Protein AF-A0A520RAP8-F1 (afdb_monomer)

Radius of gyration: 26.22 Å; Cα contacts (8 Å, |Δi|>4): 503; chains: 1; bounding box: 50×56×87 Å

Structure (mmCIF, N/CA/C/O backbone):
data_AF-A0A520RAP8-F1
#
_entry.id   AF-A0A520RAP8-F1
#
loop_
_atom_site.group_PDB
_atom_site.id
_atom_site.type_symbol
_atom_site.label_atom_id
_atom_site.label_alt_id
_atom_site.label_comp_id
_atom_site.label_asym_id
_atom_site.label_entity_id
_atom_site.label_seq_id
_atom_site.pdbx_PDB_ins_code
_atom_site.Cartn_x
_atom_site.Cartn_y
_atom_site.Cartn_z
_atom_site.occupancy
_atom_site.B_iso_or_equiv
_atom_site.auth_seq_id
_atom_site.auth_comp_id
_atom_site.auth_asym_id
_atom_site.auth_atom_id
_atom_site.pdbx_PDB_model_num
ATOM 1 N N . MET A 1 1 ? -0.424 20.427 55.996 1.00 40.31 1 MET A N 1
ATOM 2 C CA . MET A 1 1 ? 0.438 21.628 55.935 1.00 40.31 1 MET A CA 1
ATOM 3 C C . MET A 1 1 ? 1.717 21.289 55.180 1.00 40.31 1 MET A C 1
ATOM 5 O O . MET A 1 1 ? 2.632 20.760 55.783 1.00 40.31 1 MET A O 1
ATOM 9 N N . VAL A 1 2 ? 1.763 21.585 53.880 1.00 28.77 2 VAL A N 1
ATOM 10 C CA . VAL A 1 2 ? 2.986 21.805 53.087 1.00 28.77 2 VAL A CA 1
ATOM 11 C C . VAL A 1 2 ? 2.584 2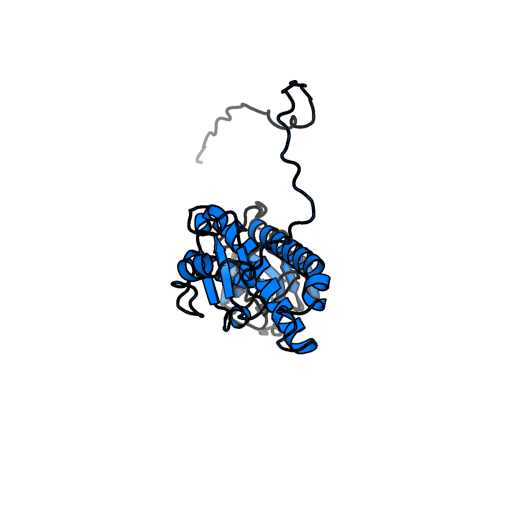2.859 52.052 1.00 28.77 2 VAL A C 1
ATOM 13 O O . VAL A 1 2 ? 1.684 22.620 51.251 1.00 28.77 2 VAL A O 1
ATOM 16 N N . LYS A 1 3 ? 3.149 24.066 52.151 1.00 28.77 3 LYS A N 1
ATOM 17 C CA . LYS A 1 3 ? 2.937 25.170 51.202 1.00 28.77 3 LYS A CA 1
ATOM 18 C C . LYS A 1 3 ? 4.014 25.064 50.124 1.00 28.77 3 LYS A C 1
ATOM 20 O O . LYS A 1 3 ? 5.182 25.258 50.444 1.00 28.77 3 LYS A O 1
ATOM 25 N N . LEU A 1 4 ? 3.632 24.807 48.873 1.00 28.14 4 LEU A N 1
ATOM 26 C CA . LEU A 1 4 ? 4.515 25.015 47.725 1.00 28.14 4 LEU A CA 1
ATOM 27 C C . LEU A 1 4 ? 4.077 26.284 46.983 1.00 28.14 4 LEU A C 1
ATOM 29 O O . LEU A 1 4 ? 2.980 26.359 46.437 1.00 28.14 4 LEU A O 1
ATOM 33 N N . ASN A 1 5 ? 4.946 27.293 47.022 1.00 29.47 5 ASN A N 1
ATOM 34 C CA . ASN A 1 5 ? 4.831 28.547 46.286 1.00 29.47 5 ASN A CA 1
ATOM 35 C C . ASN A 1 5 ? 5.279 28.331 44.835 1.00 29.47 5 ASN A C 1
ATOM 37 O O . ASN A 1 5 ? 6.463 28.097 44.598 1.00 29.47 5 ASN A O 1
ATOM 41 N N . LEU A 1 6 ? 4.374 28.491 43.870 1.00 30.41 6 LEU A N 1
ATOM 42 C CA . LEU A 1 6 ? 4.720 28.653 42.457 1.00 30.41 6 LEU A CA 1
ATOM 43 C C . LEU A 1 6 ? 4.532 30.122 42.074 1.00 30.41 6 LEU A C 1
ATOM 45 O O . LEU A 1 6 ? 3.418 30.636 41.985 1.00 30.41 6 LEU A O 1
ATOM 49 N N . ARG A 1 7 ? 5.664 30.809 41.901 1.00 30.27 7 ARG A N 1
ATOM 50 C CA . ARG A 1 7 ? 5.740 32.149 41.319 1.00 30.27 7 ARG A CA 1
ATOM 51 C C . ARG A 1 7 ? 5.429 32.044 39.826 1.00 30.27 7 ARG A C 1
ATOM 53 O O . ARG A 1 7 ? 6.177 31.415 39.086 1.00 30.27 7 ARG A O 1
ATOM 60 N N . PHE A 1 8 ? 4.346 32.685 39.399 1.00 28.28 8 PHE A N 1
ATOM 61 C CA . PHE A 1 8 ? 4.063 32.958 37.995 1.00 28.28 8 PHE A CA 1
ATOM 62 C C . PHE A 1 8 ? 5.031 34.028 37.485 1.00 28.28 8 PHE A C 1
ATOM 64 O O . PHE A 1 8 ? 5.049 35.144 38.001 1.00 28.28 8 PHE A O 1
ATOM 71 N N . CYS A 1 9 ? 5.809 33.690 36.459 1.00 26.59 9 CYS A N 1
ATOM 72 C CA . CYS A 1 9 ? 6.469 34.671 35.609 1.00 26.59 9 CYS A CA 1
ATOM 73 C C . CYS A 1 9 ? 5.716 34.705 34.279 1.00 26.59 9 CYS A C 1
ATOM 75 O O . CYS A 1 9 ? 5.598 33.698 33.585 1.00 26.59 9 CYS A O 1
ATOM 77 N N . ALA A 1 10 ? 5.157 35.870 33.977 1.00 29.47 10 ALA A N 1
ATOM 78 C CA . ALA A 1 10 ? 4.532 36.194 32.711 1.00 29.47 10 ALA A CA 1
ATOM 79 C C . ALA A 1 10 ? 5.598 36.381 31.623 1.00 29.47 10 ALA A C 1
ATOM 81 O O . ALA A 1 10 ? 6.608 37.036 31.870 1.00 29.47 10 ALA A O 1
ATOM 82 N N . SER A 1 11 ? 5.356 35.878 30.411 1.00 32.16 11 SER A N 1
ATOM 83 C CA . SER A 1 11 ? 5.631 36.595 29.152 1.00 32.16 11 SER A CA 1
ATOM 84 C C . SER A 1 11 ? 5.292 35.742 27.923 1.00 32.16 11 SER A C 1
ATOM 86 O O . SER A 1 11 ? 5.426 34.525 27.931 1.00 32.16 11 SER A O 1
ATOM 88 N N . ALA A 1 12 ? 4.871 36.447 26.870 1.00 29.44 12 ALA A N 1
ATOM 89 C CA . ALA A 1 12 ? 4.749 36.017 25.475 1.00 29.44 12 ALA A CA 1
ATOM 90 C C . ALA A 1 12 ? 3.481 35.248 25.042 1.00 29.44 12 ALA A C 1
ATOM 92 O O . ALA A 1 12 ? 3.523 34.166 24.465 1.00 29.44 12 ALA A O 1
ATOM 93 N N . ARG A 1 13 ? 2.336 35.935 25.162 1.00 34.06 13 ARG A N 1
ATOM 94 C CA . ARG A 1 13 ? 1.365 36.018 24.056 1.00 34.06 13 ARG A CA 1
ATOM 95 C C . ARG A 1 13 ? 2.053 36.680 22.854 1.00 34.06 13 ARG A C 1
ATOM 97 O O . ARG A 1 13 ? 2.295 37.879 22.923 1.00 34.06 13 ARG A O 1
ATOM 104 N N . ALA A 1 14 ? 2.345 35.924 21.801 1.00 34.19 14 ALA A N 1
ATOM 105 C CA . ALA A 1 14 ? 2.417 36.361 20.399 1.00 34.19 14 ALA A CA 1
ATOM 106 C C . ALA A 1 14 ? 3.045 35.229 19.579 1.00 34.19 14 ALA A C 1
ATOM 108 O O . ALA A 1 14 ? 4.203 34.923 19.802 1.00 34.19 14 ALA A O 1
ATOM 109 N N . VAL A 1 15 ? 2.264 34.598 18.701 1.00 31.50 15 VAL A N 1
ATOM 110 C CA . VAL A 1 15 ? 2.573 34.189 17.311 1.00 31.50 15 VAL A CA 1
ATOM 111 C C . VAL A 1 15 ? 1.373 33.334 16.880 1.00 31.50 15 VAL A C 1
ATOM 113 O O . VAL A 1 15 ? 1.384 32.108 16.892 1.00 31.50 15 VAL A O 1
ATOM 116 N N . LEU A 1 16 ? 0.278 34.020 16.573 1.00 28.97 16 LEU A N 1
ATOM 117 C CA . LEU A 1 16 ? -0.838 33.498 15.797 1.00 28.97 16 LEU A CA 1
ATOM 118 C C . LEU A 1 16 ? -1.121 34.585 14.755 1.00 28.97 16 LEU A C 1
ATOM 120 O O . LEU A 1 16 ? -1.224 35.749 15.131 1.00 28.97 16 LEU A O 1
ATOM 124 N N . LEU A 1 17 ? -1.237 34.188 13.486 1.00 30.62 17 LEU A N 1
ATOM 125 C CA . LEU A 1 17 ? -1.457 35.018 12.291 1.00 30.62 17 LEU A CA 1
ATOM 126 C C . LEU A 1 17 ? -0.254 35.834 11.784 1.00 30.62 17 LEU A C 1
ATOM 128 O O . LEU A 1 17 ? -0.001 36.929 12.268 1.00 30.62 17 LEU A O 1
ATOM 132 N N . ALA A 1 18 ? 0.395 35.336 10.722 1.00 30.23 18 ALA A N 1
ATOM 133 C CA . ALA A 1 18 ? 0.760 36.117 9.525 1.00 30.23 18 ALA A CA 1
ATOM 134 C C . ALA A 1 18 ? 1.552 35.254 8.519 1.00 30.23 18 ALA A C 1
ATOM 136 O O . ALA A 1 18 ? 2.760 35.404 8.388 1.00 30.23 18 ALA A O 1
ATOM 137 N N . VAL A 1 19 ? 0.887 34.355 7.785 1.00 31.64 19 VAL A N 1
ATOM 138 C CA . VAL A 1 19 ? 1.414 33.851 6.497 1.00 31.64 19 VAL A CA 1
ATOM 139 C C . VAL A 1 19 ? 0.252 33.756 5.509 1.00 31.64 19 VAL A C 1
ATOM 141 O O . VAL A 1 19 ? -0.174 32.685 5.095 1.00 31.64 19 VAL A O 1
ATOM 144 N N . VAL A 1 20 ? -0.321 34.914 5.191 1.00 32.44 20 VAL A N 1
ATOM 145 C CA . VAL A 1 20 ? -1.219 35.116 4.051 1.00 32.44 20 VAL A CA 1
ATOM 146 C C . VAL A 1 20 ? -0.805 36.451 3.438 1.00 32.44 20 VAL A C 1
ATOM 148 O O . VAL A 1 20 ? -0.974 37.491 4.060 1.00 32.44 20 VAL A O 1
ATOM 151 N N . PHE A 1 21 ? -0.245 36.366 2.229 1.00 29.92 21 PHE A N 1
ATOM 152 C CA . PHE A 1 21 ? -0.065 37.432 1.240 1.00 29.92 21 PHE A CA 1
ATOM 153 C C . PHE A 1 21 ? 0.773 38.661 1.626 1.00 29.92 21 PHE A C 1
ATOM 155 O O . PHE A 1 21 ? 0.267 39.612 2.207 1.00 29.92 21 PHE A O 1
ATOM 162 N N . LEU A 1 22 ? 1.989 38.743 1.077 1.00 30.09 22 LEU A N 1
ATOM 163 C CA . LEU A 1 22 ? 2.347 39.920 0.283 1.00 30.09 22 LEU A CA 1
ATOM 164 C C . LEU A 1 22 ? 3.423 39.578 -0.751 1.00 30.09 22 LEU A C 1
ATOM 166 O O . LEU A 1 22 ? 4.505 39.089 -0.439 1.00 30.09 22 LEU A O 1
ATOM 170 N N . ALA A 1 23 ? 3.047 39.822 -2.001 1.00 34.22 23 ALA A N 1
ATOM 171 C CA . ALA A 1 23 ? 3.876 39.740 -3.180 1.00 34.22 23 ALA A CA 1
ATOM 172 C C . ALA A 1 23 ? 4.985 40.799 -3.134 1.00 34.22 23 ALA A C 1
ATOM 174 O O . ALA 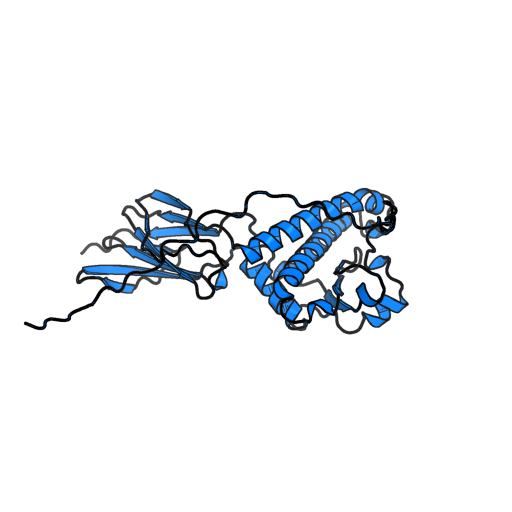A 1 23 ? 4.717 41.974 -2.889 1.00 34.22 23 ALA A O 1
ATOM 175 N N . ALA A 1 24 ? 6.209 40.386 -3.451 1.00 33.94 24 ALA A N 1
ATOM 176 C CA . ALA A 1 24 ? 7.260 41.276 -3.916 1.00 33.94 24 ALA A CA 1
ATOM 177 C C . ALA A 1 24 ? 7.849 40.672 -5.193 1.00 33.94 24 ALA A C 1
ATOM 179 O O . ALA A 1 24 ? 8.586 39.689 -5.180 1.00 33.94 24 ALA A O 1
ATOM 180 N N . THR A 1 25 ? 7.436 41.264 -6.307 1.00 41.66 25 THR A N 1
ATOM 181 C CA . THR A 1 25 ? 8.024 41.180 -7.641 1.00 41.66 25 THR A CA 1
ATOM 182 C C . THR A 1 25 ? 9.541 41.351 -7.594 1.00 41.66 25 THR A C 1
ATOM 184 O O . THR A 1 25 ? 10.034 42.459 -7.397 1.00 41.66 25 THR A O 1
ATOM 187 N N . ALA A 1 26 ? 10.273 40.269 -7.847 1.00 35.91 26 ALA A N 1
ATOM 188 C CA . ALA A 1 26 ? 11.651 40.324 -8.313 1.00 35.91 26 ALA A CA 1
ATOM 189 C C . ALA A 1 26 ? 11.671 39.831 -9.764 1.00 35.91 26 ALA A C 1
ATOM 191 O O . ALA A 1 26 ? 11.408 38.662 -10.046 1.00 35.91 26 ALA A O 1
ATOM 192 N N . MET A 1 27 ? 11.932 40.758 -10.686 1.00 41.12 27 MET A N 1
ATOM 193 C CA . MET A 1 27 ? 12.243 40.456 -12.077 1.00 41.12 27 MET A CA 1
ATOM 194 C C . MET A 1 27 ? 13.557 39.672 -12.130 1.00 41.12 27 MET A C 1
ATOM 196 O O . MET A 1 27 ? 14.623 40.220 -11.862 1.00 41.12 27 MET A O 1
ATOM 200 N N . LEU A 1 28 ? 13.469 38.394 -12.486 1.00 35.84 28 LEU A N 1
ATOM 201 C CA . LEU A 1 28 ? 14.595 37.578 -12.931 1.00 35.84 28 LEU A CA 1
ATOM 202 C C . LEU A 1 28 ? 14.452 37.363 -14.446 1.00 35.84 28 LEU A C 1
ATOM 204 O O . LEU A 1 28 ? 13.328 37.178 -14.923 1.00 35.84 28 LEU A O 1
ATOM 208 N N . PRO A 1 29 ? 15.551 37.413 -15.220 1.00 34.34 29 PRO A N 1
ATOM 209 C CA . PRO A 1 29 ? 15.499 37.187 -16.656 1.00 34.34 29 PRO A CA 1
ATOM 210 C C . PRO A 1 29 ? 15.022 35.760 -16.933 1.00 34.34 29 PRO A C 1
ATOM 212 O O . PRO A 1 29 ? 15.440 34.811 -16.268 1.00 34.34 29 PRO A O 1
ATOM 215 N N . ALA A 1 30 ? 14.138 35.629 -17.921 1.00 40.88 30 ALA A N 1
ATOM 216 C CA . ALA A 1 30 ? 13.632 34.360 -18.418 1.00 40.88 30 ALA A CA 1
ATOM 217 C C . ALA A 1 30 ? 14.791 33.513 -18.969 1.00 40.88 30 ALA A C 1
ATOM 219 O O . ALA A 1 30 ? 15.162 33.612 -20.137 1.00 40.88 30 ALA A O 1
ATOM 220 N N . VAL A 1 31 ? 15.371 32.676 -18.111 1.00 38.88 31 VAL A N 1
ATOM 221 C CA . VAL A 1 31 ? 16.148 31.518 -18.543 1.00 38.88 31 VAL A CA 1
ATOM 222 C C . VAL A 1 31 ? 15.140 30.582 -19.190 1.00 38.88 31 VAL A C 1
ATOM 224 O O . VAL A 1 31 ? 14.214 30.116 -18.527 1.00 38.88 31 VAL A O 1
ATOM 227 N N . GLY A 1 32 ? 15.270 30.394 -20.504 1.00 34.66 32 GLY A N 1
ATOM 228 C CA . GLY A 1 32 ? 14.389 29.539 -21.283 1.00 34.66 32 GLY A CA 1
ATOM 229 C C . GLY A 1 32 ? 14.260 28.177 -20.616 1.00 34.66 32 GLY A C 1
ATOM 230 O O . GLY A 1 32 ? 15.226 27.418 -20.552 1.00 34.66 32 GLY A O 1
ATOM 231 N N . ALA A 1 33 ? 13.063 27.886 -20.108 1.00 31.22 33 ALA A N 1
ATOM 232 C CA . ALA A 1 33 ? 12.696 26.529 -19.766 1.00 31.22 33 ALA A CA 1
ATOM 233 C C . ALA A 1 33 ? 12.929 25.677 -21.024 1.00 31.22 33 ALA A C 1
ATOM 235 O O . ALA A 1 33 ? 12.444 26.064 -22.096 1.00 31.22 33 ALA A O 1
ATOM 236 N N . PRO A 1 34 ? 13.680 24.564 -20.946 1.00 33.22 34 PRO A N 1
ATOM 237 C CA . PRO A 1 34 ? 13.723 23.632 -22.054 1.00 33.22 34 PRO A CA 1
ATOM 238 C C . PRO A 1 34 ? 12.279 23.248 -22.373 1.00 33.22 34 PRO A C 1
ATOM 240 O O . PRO A 1 34 ? 11.522 22.818 -21.501 1.00 33.22 34 PRO A O 1
ATOM 243 N N . GLN A 1 35 ? 11.880 23.487 -23.620 1.00 29.98 35 GLN A N 1
ATOM 244 C CA . GLN A 1 35 ? 10.619 23.007 -24.153 1.00 29.98 35 GLN A CA 1
ATOM 245 C C . GLN A 1 35 ? 10.673 21.479 -24.107 1.00 29.98 35 GLN A C 1
ATOM 247 O O . GLN A 1 35 ? 11.258 20.844 -24.982 1.00 29.98 35 GLN A O 1
ATOM 252 N N . PHE A 1 36 ? 10.109 20.883 -23.058 1.00 32.22 36 PHE A N 1
ATOM 253 C CA . PHE A 1 36 ? 9.858 19.452 -23.027 1.00 32.22 36 PHE A CA 1
ATOM 254 C C . PHE A 1 36 ? 8.811 19.160 -24.099 1.00 32.22 36 PHE A C 1
ATOM 256 O O . PHE A 1 36 ? 7.639 19.514 -23.971 1.00 32.22 36 PHE A O 1
ATOM 263 N N . SER A 1 37 ? 9.272 18.582 -25.206 1.00 31.69 37 SER A N 1
ATOM 264 C CA . SER A 1 37 ? 8.418 18.111 -26.286 1.00 31.69 37 SER A CA 1
ATOM 265 C C . SER A 1 37 ? 7.484 17.035 -25.724 1.00 31.69 37 SER A C 1
ATOM 267 O O . SER A 1 37 ? 7.931 16.001 -25.232 1.00 31.69 37 SER A O 1
ATOM 269 N N . SER A 1 38 ? 6.182 17.298 -25.762 1.00 34.62 38 SER A N 1
ATOM 270 C CA . SER A 1 38 ? 5.105 16.549 -25.104 1.00 34.62 38 SER A CA 1
ATOM 271 C C . SER A 1 38 ? 4.758 15.199 -25.758 1.00 34.62 38 SER A C 1
ATOM 273 O O . SER A 1 38 ? 3.596 14.799 -25.777 1.00 34.62 38 SER A O 1
ATOM 275 N N . LEU A 1 39 ? 5.744 14.482 -26.309 1.00 33.44 39 LEU A N 1
ATOM 276 C CA . LEU A 1 39 ? 5.536 13.206 -27.014 1.00 33.44 39 LEU A CA 1
ATOM 277 C C . LEU A 1 39 ? 6.578 12.116 -26.718 1.00 33.44 39 LEU A C 1
ATOM 279 O O . LEU A 1 39 ? 6.514 11.042 -27.317 1.00 33.44 39 LEU A O 1
ATOM 283 N N . GLN A 1 40 ? 7.522 12.331 -25.798 1.00 42.78 40 GLN A N 1
ATOM 284 C CA . GLN A 1 40 ? 8.377 11.231 -25.348 1.00 42.78 40 GLN A CA 1
ATOM 285 C C . GLN A 1 40 ? 7.600 10.350 -24.369 1.00 42.78 40 GLN A C 1
ATOM 287 O O . GLN A 1 40 ? 7.297 10.752 -23.249 1.00 42.78 40 GLN A O 1
ATOM 292 N N . ARG A 1 41 ? 7.251 9.147 -24.836 1.00 44.97 41 ARG A N 1
ATOM 293 C CA . ARG A 1 41 ? 6.752 8.044 -24.010 1.00 44.97 41 ARG A CA 1
ATOM 294 C C . ARG A 1 41 ? 7.652 7.897 -22.769 1.00 44.97 41 ARG A C 1
ATOM 296 O O . ARG A 1 41 ? 8.873 7.939 -22.948 1.00 44.97 41 ARG A O 1
ATOM 303 N N . PRO A 1 42 ? 7.101 7.688 -21.560 1.00 48.25 42 PRO A N 1
ATOM 304 C CA . PRO A 1 42 ? 7.907 7.231 -20.433 1.00 48.25 42 PRO A CA 1
ATOM 305 C C . PRO A 1 42 ? 8.690 5.985 -20.867 1.00 48.25 42 PRO A C 1
ATOM 307 O O . PRO A 1 42 ? 8.121 5.080 -21.482 1.00 48.25 42 PRO A O 1
ATOM 310 N N . LEU A 1 43 ? 10.003 5.972 -20.637 1.00 50.94 43 LEU A N 1
ATOM 311 C CA . LEU A 1 43 ? 10.855 4.824 -20.955 1.00 50.94 43 LEU A CA 1
ATOM 312 C C . LEU A 1 43 ? 10.377 3.620 -20.129 1.00 50.94 43 LEU A C 1
ATOM 314 O O . LEU A 1 43 ? 10.515 3.622 -18.905 1.00 50.94 43 LEU A O 1
ATOM 318 N N . SER A 1 44 ? 9.819 2.599 -20.785 1.00 59.16 44 SER A N 1
ATOM 319 C CA . SER A 1 44 ? 9.557 1.319 -20.120 1.00 59.16 44 SER A CA 1
ATOM 320 C C . SER A 1 44 ? 10.858 0.521 -19.998 1.00 59.16 44 SER A C 1
ATOM 322 O O . SER A 1 44 ? 11.786 0.730 -20.780 1.00 59.16 44 SER A O 1
ATOM 324 N N . ALA A 1 45 ? 10.933 -0.431 -19.063 1.00 56.06 45 ALA A N 1
ATOM 325 C CA . ALA A 1 45 ? 12.114 -1.279 -18.893 1.00 56.06 45 ALA A CA 1
ATOM 326 C C . ALA A 1 45 ? 12.473 -2.024 -20.189 1.00 56.06 45 ALA A C 1
ATOM 328 O O . ALA A 1 45 ? 13.643 -2.254 -20.475 1.00 56.06 45 ALA A O 1
ATOM 329 N N . ASN A 1 46 ? 11.461 -2.335 -21.005 1.00 57.44 46 ASN A N 1
ATOM 330 C CA . ASN A 1 46 ? 11.616 -2.993 -22.300 1.00 57.44 46 ASN A CA 1
ATOM 331 C C . ASN A 1 46 ? 12.220 -2.072 -23.376 1.00 57.44 46 ASN A C 1
ATOM 333 O O . ASN A 1 46 ? 12.751 -2.561 -24.367 1.00 57.44 46 ASN A O 1
ATOM 337 N N . ASP A 1 47 ? 12.124 -0.752 -23.198 1.00 63.06 47 ASP A N 1
ATOM 338 C CA . ASP A 1 47 ? 12.678 0.253 -24.110 1.00 63.06 47 ASP A CA 1
ATOM 339 C C . ASP A 1 47 ? 14.103 0.682 -23.699 1.00 63.06 47 ASP A C 1
ATOM 341 O O . ASP A 1 47 ? 14.732 1.495 -24.384 1.00 63.06 47 ASP A O 1
ATOM 345 N N . LEU A 1 48 ? 14.631 0.159 -22.582 1.00 62.94 48 LEU A N 1
ATOM 346 C CA . LEU A 1 48 ? 15.995 0.439 -22.143 1.00 62.94 48 LEU A CA 1
ATOM 347 C C . LEU A 1 48 ? 17.007 -0.331 -23.011 1.00 62.94 48 LEU A C 1
ATOM 349 O O . LEU A 1 48 ? 16.797 -1.507 -23.314 1.00 62.94 48 LEU A O 1
ATOM 353 N N . PRO A 1 49 ? 18.139 0.289 -23.401 1.00 61.94 49 PRO A N 1
ATOM 354 C CA . PRO A 1 49 ? 19.178 -0.401 -24.155 1.00 61.94 49 PRO A CA 1
ATOM 355 C C . PRO A 1 49 ? 19.632 -1.670 -23.430 1.00 61.94 49 PRO A C 1
ATOM 357 O O . PRO A 1 49 ? 19.895 -1.630 -22.229 1.00 61.94 49 PRO A O 1
ATOM 360 N N . ALA A 1 50 ? 19.821 -2.772 -24.160 1.00 60.38 50 ALA A N 1
ATOM 361 C CA . ALA A 1 50 ? 20.303 -4.029 -23.580 1.00 60.38 50 ALA A CA 1
ATOM 362 C C . ALA A 1 50 ? 21.615 -3.846 -22.793 1.00 60.38 50 ALA A C 1
ATOM 364 O O . ALA A 1 50 ? 21.808 -4.465 -21.759 1.00 60.38 50 ALA A O 1
ATOM 365 N N . SER A 1 51 ? 22.495 -2.929 -23.211 1.00 57.66 51 SER A N 1
ATOM 366 C CA . SER A 1 51 ? 23.718 -2.584 -22.472 1.00 57.66 51 SER A CA 1
ATOM 367 C C . SER A 1 51 ? 23.465 -1.967 -21.092 1.00 57.66 51 SER A C 1
ATOM 369 O O . SER A 1 51 ? 24.304 -2.100 -20.211 1.00 57.66 51 SER A O 1
ATOM 371 N N . LEU A 1 52 ? 22.339 -1.275 -20.912 1.00 58.97 52 LEU A N 1
ATOM 372 C CA . LEU A 1 52 ? 21.914 -0.671 -19.652 1.00 58.97 52 LEU A CA 1
ATOM 373 C C . LEU A 1 52 ? 21.243 -1.725 -18.768 1.00 58.97 52 LEU A C 1
ATOM 375 O O . LEU A 1 52 ? 21.603 -1.840 -17.601 1.00 58.97 52 LEU A O 1
ATOM 379 N N . LEU A 1 53 ? 20.376 -2.562 -19.349 1.00 58.12 53 LEU A N 1
ATOM 380 C CA . LEU A 1 53 ? 19.796 -3.728 -18.674 1.00 58.12 53 LEU A CA 1
ATOM 381 C C . LEU A 1 53 ? 20.885 -4.693 -18.176 1.00 58.12 53 LEU A C 1
ATOM 383 O O . LEU A 1 53 ? 20.858 -5.064 -17.012 1.00 58.12 53 LEU A O 1
ATOM 387 N N . ASN A 1 54 ? 21.921 -4.960 -18.979 1.00 52.69 54 ASN A N 1
ATOM 388 C CA . ASN A 1 54 ? 23.076 -5.792 -18.611 1.00 52.69 54 ASN A CA 1
ATOM 389 C C . ASN A 1 54 ? 23.892 -5.229 -17.424 1.00 52.69 54 ASN A C 1
ATOM 391 O O . ASN A 1 54 ? 24.559 -5.986 -16.723 1.00 52.69 54 ASN A O 1
ATOM 395 N N . VAL A 1 55 ? 23.866 -3.907 -17.188 1.00 52.75 55 VAL A N 1
ATOM 396 C CA . VAL A 1 55 ? 24.464 -3.268 -15.993 1.00 52.75 55 VAL A CA 1
ATOM 397 C C . VAL A 1 55 ? 23.505 -3.331 -14.796 1.00 52.75 55 VAL A C 1
ATOM 399 O O . VAL A 1 55 ? 23.954 -3.393 -13.652 1.00 52.75 55 VAL A O 1
ATOM 402 N N . CYS A 1 56 ? 22.193 -3.362 -15.046 1.00 57.97 56 CYS A N 1
ATOM 403 C CA . CYS A 1 56 ? 21.159 -3.590 -14.034 1.00 57.97 56 CYS A CA 1
ATOM 404 C C . CYS A 1 56 ? 21.076 -5.066 -13.567 1.00 57.97 56 CYS A C 1
ATOM 406 O O . CYS A 1 56 ? 20.505 -5.343 -12.511 1.00 57.97 56 CYS A O 1
ATOM 408 N N . ASP A 1 57 ? 21.665 -6.004 -14.317 1.00 45.91 57 ASP A N 1
ATOM 409 C CA . ASP A 1 57 ? 21.332 -7.440 -14.310 1.00 45.91 57 ASP A CA 1
ATOM 410 C C . ASP A 1 57 ? 21.972 -8.307 -13.208 1.00 45.91 57 ASP A C 1
ATOM 412 O O . ASP A 1 57 ? 22.098 -9.521 -13.340 1.00 45.91 57 ASP A O 1
ATOM 416 N N . ALA A 1 58 ? 22.380 -7.722 -12.080 1.00 45.03 58 ALA A N 1
ATOM 417 C CA . ALA A 1 58 ? 22.987 -8.499 -10.991 1.00 45.03 58 ALA A CA 1
ATOM 418 C C . ALA A 1 58 ? 22.151 -8.590 -9.703 1.00 45.03 58 ALA A C 1
ATOM 420 O O . ALA A 1 58 ? 22.565 -9.304 -8.788 1.00 45.03 58 ALA A O 1
ATOM 421 N N . LYS A 1 59 ? 21.031 -7.860 -9.553 1.00 48.66 59 LYS A N 1
ATOM 422 C CA . LYS A 1 59 ? 20.376 -7.712 -8.230 1.00 48.66 59 LYS A CA 1
ATOM 423 C C . LYS A 1 59 ? 18.849 -7.548 -8.231 1.00 48.66 59 LYS A C 1
ATOM 425 O O . LYS A 1 59 ? 18.322 -6.905 -7.327 1.00 48.66 59 LYS A O 1
ATOM 430 N N . ALA A 1 60 ? 18.129 -8.127 -9.190 1.00 52.19 60 ALA A N 1
ATOM 431 C CA . ALA A 1 60 ? 16.686 -8.332 -9.047 1.00 52.19 60 ALA A CA 1
ATOM 432 C C . ALA A 1 60 ? 16.452 -9.775 -8.581 1.00 52.19 60 ALA A C 1
ATOM 434 O O . ALA A 1 60 ? 16.503 -10.710 -9.374 1.00 52.19 60 ALA A O 1
ATOM 435 N N . ALA A 1 61 ? 16.302 -9.974 -7.274 1.00 52.19 61 ALA A N 1
ATOM 436 C CA . ALA A 1 61 ? 16.094 -11.298 -6.694 1.00 52.19 61 ALA A CA 1
ATOM 437 C C . ALA A 1 61 ? 14.620 -11.479 -6.300 1.00 52.19 61 ALA A C 1
ATOM 439 O O . ALA A 1 61 ? 13.963 -10.502 -5.954 1.00 52.19 61 ALA A O 1
ATOM 440 N N . GLY A 1 62 ? 14.097 -12.708 -6.357 1.00 51.09 62 GLY A N 1
ATOM 441 C CA . GLY A 1 62 ? 12.746 -13.026 -5.873 1.00 51.09 62 GLY A CA 1
ATOM 442 C C . GLY A 1 62 ? 12.616 -12.929 -4.343 1.00 51.09 62 GLY A C 1
ATOM 443 O O . GLY A 1 62 ? 13.598 -12.677 -3.634 1.00 51.09 62 GLY A O 1
ATOM 444 N N . MET A 1 63 ? 11.398 -13.144 -3.820 1.00 42.88 63 MET A N 1
ATOM 445 C CA . MET A 1 63 ? 11.093 -13.025 -2.383 1.00 42.88 63 MET A CA 1
ATOM 446 C C . MET A 1 63 ? 12.125 -13.750 -1.493 1.00 42.88 63 MET A C 1
ATOM 448 O O . MET A 1 63 ? 12.339 -14.952 -1.625 1.00 42.88 63 MET A O 1
ATOM 452 N N . GLY A 1 64 ? 12.740 -13.002 -0.564 1.00 46.03 64 GLY A N 1
ATOM 453 C CA . GLY A 1 64 ? 13.748 -13.494 0.391 1.00 46.03 64 GLY A CA 1
ATOM 454 C C . GLY A 1 64 ? 15.163 -12.924 0.214 1.00 46.03 64 GLY A C 1
ATOM 455 O O . GLY A 1 64 ? 15.995 -13.117 1.096 1.00 46.03 64 GLY A O 1
ATOM 456 N N . TYR A 1 65 ? 15.426 -12.187 -0.875 1.00 59.59 65 TYR A N 1
ATOM 457 C CA . TYR A 1 65 ? 16.765 -11.674 -1.225 1.00 59.59 65 TYR A CA 1
ATOM 458 C C . TYR A 1 65 ? 16.794 -10.192 -1.640 1.00 59.59 65 TYR A C 1
ATOM 460 O O . TYR A 1 65 ? 17.789 -9.718 -2.193 1.00 59.59 65 TYR A O 1
ATOM 468 N N . TYR A 1 66 ? 15.714 -9.448 -1.395 1.00 72.81 66 TYR A N 1
ATOM 469 C CA . TYR A 1 66 ? 15.668 -8.023 -1.716 1.00 72.81 66 TYR A CA 1
ATOM 470 C C . TYR A 1 66 ? 16.706 -7.225 -0.925 1.00 72.81 66 TYR A C 1
ATOM 472 O O . TYR A 1 66 ? 17.003 -7.523 0.234 1.00 72.81 66 TYR A O 1
ATOM 480 N N . ALA A 1 67 ? 17.222 -6.160 -1.541 1.00 79.56 67 ALA A N 1
ATOM 481 C CA . ALA A 1 67 ? 17.993 -5.162 -0.812 1.00 79.56 67 ALA A CA 1
ATOM 482 C C . ALA A 1 67 ? 17.144 -4.583 0.334 1.00 79.56 67 ALA A C 1
ATOM 484 O O . ALA A 1 67 ? 15.943 -4.375 0.159 1.00 79.56 67 ALA A O 1
ATOM 485 N N . GLY A 1 68 ? 17.773 -4.281 1.476 1.00 84.44 68 GLY A N 1
ATOM 486 C CA . GLY A 1 68 ? 17.092 -3.780 2.681 1.00 84.44 68 GLY A CA 1
ATOM 487 C C . GLY A 1 68 ? 16.045 -2.688 2.412 1.00 84.44 68 GLY A C 1
ATOM 488 O O . GLY A 1 68 ? 14.890 -2.894 2.769 1.00 84.44 68 GLY A O 1
ATOM 489 N N . PRO A 1 69 ? 16.373 -1.608 1.671 1.00 87.44 69 PRO A N 1
ATOM 490 C CA . PRO A 1 69 ? 15.403 -0.552 1.371 1.00 87.44 69 PRO A CA 1
ATOM 491 C C . PRO A 1 69 ? 14.154 -1.030 0.613 1.00 87.44 69 PRO A C 1
ATOM 493 O O . PRO A 1 69 ? 13.057 -0.535 0.856 1.00 87.44 69 PRO A O 1
ATOM 496 N N . ILE A 1 70 ? 14.295 -2.008 -0.292 1.00 88.38 70 ILE A N 1
ATOM 497 C CA . ILE A 1 70 ? 13.154 -2.599 -1.009 1.00 88.38 70 ILE A CA 1
ATOM 498 C C . ILE A 1 70 ? 12.302 -3.408 -0.029 1.00 88.38 70 ILE A C 1
ATOM 500 O O . ILE A 1 70 ? 11.084 -3.252 -0.019 1.00 88.38 70 ILE A O 1
ATOM 504 N N . ALA A 1 71 ? 12.927 -4.230 0.819 1.00 87.12 71 ALA A N 1
ATOM 505 C CA . ALA A 1 71 ? 12.214 -5.009 1.828 1.00 87.12 71 ALA A CA 1
ATOM 506 C C . ALA A 1 71 ? 11.442 -4.105 2.807 1.00 87.12 71 ALA A C 1
ATOM 508 O O . ALA A 1 71 ? 10.273 -4.366 3.092 1.00 87.12 71 ALA A O 1
ATOM 509 N N . ASP A 1 72 ? 12.049 -3.005 3.252 1.00 87.31 72 ASP A N 1
ATOM 510 C CA . ASP A 1 72 ? 11.405 -2.025 4.129 1.00 87.31 72 ASP A CA 1
ATOM 511 C C . ASP A 1 72 ? 10.213 -1.347 3.436 1.00 87.31 72 ASP A C 1
ATOM 513 O O . ASP A 1 72 ? 9.124 -1.257 4.007 1.00 87.31 72 ASP A O 1
ATOM 517 N N . ALA A 1 73 ? 10.374 -0.933 2.174 1.00 90.75 73 ALA A N 1
ATOM 518 C CA . ALA A 1 73 ? 9.285 -0.367 1.383 1.00 90.75 73 ALA A CA 1
ATOM 519 C C . ALA A 1 73 ? 8.136 -1.370 1.182 1.00 90.75 73 ALA A C 1
ATOM 521 O O . ALA A 1 73 ? 6.970 -1.010 1.342 1.00 90.75 73 ALA A O 1
ATOM 522 N N . MET A 1 74 ? 8.439 -2.639 0.891 1.00 90.69 74 MET A N 1
ATOM 523 C CA . MET A 1 74 ? 7.436 -3.704 0.788 1.00 90.69 74 MET A CA 1
ATOM 524 C C . MET A 1 74 ? 6.643 -3.863 2.085 1.00 90.69 74 MET A C 1
ATOM 526 O O . MET A 1 74 ? 5.414 -3.939 2.041 1.00 90.69 74 MET A O 1
ATOM 530 N N . LEU A 1 75 ? 7.327 -3.884 3.233 1.00 86.94 75 LEU A N 1
ATOM 531 C CA . LEU A 1 75 ? 6.676 -3.981 4.537 1.00 86.94 75 LEU A CA 1
ATOM 532 C C . LEU A 1 75 ? 5.735 -2.799 4.766 1.00 86.94 75 LEU A C 1
ATOM 534 O O . LEU A 1 75 ? 4.580 -3.029 5.108 1.00 86.94 75 LEU A O 1
ATOM 538 N N . VAL A 1 76 ? 6.153 -1.566 4.467 1.00 87.12 76 VAL A N 1
ATOM 539 C CA . VAL A 1 76 ? 5.272 -0.387 4.556 1.00 87.12 76 VAL A CA 1
ATOM 540 C C . VAL A 1 76 ? 4.005 -0.569 3.709 1.00 87.12 76 VAL A C 1
ATOM 542 O O . VAL A 1 76 ? 2.897 -0.309 4.180 1.00 87.12 76 VAL A O 1
ATOM 545 N N . LEU A 1 77 ? 4.130 -1.052 2.470 1.00 90.06 77 LEU A N 1
ATOM 546 C CA . LEU A 1 77 ? 2.979 -1.261 1.580 1.00 90.06 77 LEU A CA 1
ATOM 547 C C . LEU A 1 77 ? 2.021 -2.346 2.088 1.00 90.06 77 LEU A C 1
ATOM 549 O O . LEU A 1 77 ? 0.802 -2.214 1.929 1.00 90.06 77 LEU A O 1
ATOM 553 N N . ILE A 1 78 ? 2.560 -3.389 2.717 1.00 87.62 78 ILE A N 1
ATOM 554 C CA . ILE A 1 78 ? 1.788 -4.470 3.338 1.00 87.62 78 ILE A CA 1
ATOM 555 C C . ILE A 1 78 ? 1.092 -3.979 4.612 1.00 87.62 78 ILE A C 1
ATOM 557 O O . ILE A 1 78 ? -0.098 -4.226 4.793 1.00 87.62 78 ILE A O 1
ATOM 561 N N . GLU A 1 79 ? 1.785 -3.222 5.460 1.00 83.69 79 GLU A N 1
ATOM 562 C CA . GLU A 1 79 ? 1.252 -2.637 6.701 1.00 83.69 79 GLU A CA 1
ATOM 563 C C . GLU A 1 79 ? 0.172 -1.576 6.445 1.00 83.69 79 GLU A C 1
ATOM 565 O O . GLU A 1 79 ? -0.733 -1.357 7.253 1.00 83.69 79 GLU A O 1
ATOM 570 N N . LEU A 1 80 ? 0.224 -0.913 5.291 1.00 84.50 80 LEU A N 1
ATOM 571 C CA . LEU A 1 80 ? -0.853 -0.039 4.835 1.00 84.50 80 LEU A CA 1
ATOM 572 C C . LEU A 1 80 ? -2.000 -0.822 4.179 1.00 84.50 80 LEU A C 1
ATOM 574 O O . LEU A 1 80 ? -3.058 -0.250 3.923 1.00 84.50 80 LEU A O 1
ATOM 578 N N . GLY A 1 81 ? -1.836 -2.118 3.907 1.00 85.81 81 GLY A N 1
ATOM 579 C CA . GLY A 1 81 ? -2.799 -2.932 3.166 1.00 85.81 81 GLY A CA 1
ATOM 580 C C . GLY A 1 81 ? -3.009 -2.462 1.729 1.00 85.81 81 GLY A C 1
ATOM 581 O O . GLY A 1 81 ? -4.098 -2.618 1.180 1.00 85.81 81 GLY A O 1
ATOM 582 N N . VAL A 1 82 ? -1.988 -1.851 1.129 1.00 89.69 82 VAL A N 1
ATOM 583 C CA . VAL A 1 82 ? -1.976 -1.451 -0.286 1.00 89.69 82 VAL A CA 1
ATOM 584 C C . VAL A 1 82 ? -1.658 -2.666 -1.163 1.00 89.69 82 VAL A C 1
ATOM 586 O O . VAL A 1 82 ? -2.290 -2.875 -2.206 1.00 89.69 82 VAL A O 1
ATOM 589 N N . LEU A 1 83 ? -0.710 -3.484 -0.705 1.00 91.00 83 LEU A N 1
ATOM 590 C CA . LEU A 1 83 ? -0.278 -4.746 -1.304 1.00 91.00 83 LEU A CA 1
ATOM 591 C C . LEU A 1 83 ? -0.256 -5.848 -0.231 1.00 91.00 83 LEU A C 1
ATOM 593 O O . LEU A 1 83 ? -0.462 -5.591 0.952 1.00 91.00 83 LEU A O 1
ATOM 597 N N . SER A 1 84 ? -0.025 -7.082 -0.653 1.00 89.81 84 SER A N 1
ATOM 598 C CA . SER A 1 84 ? 0.125 -8.273 0.182 1.00 89.81 84 SER A CA 1
ATOM 599 C C . SER A 1 84 ? 1.425 -8.994 -0.170 1.00 89.81 84 SER A C 1
ATOM 601 O O . SER A 1 84 ? 1.991 -8.743 -1.231 1.00 89.81 84 SER A O 1
ATOM 603 N N . PHE A 1 85 ? 1.893 -9.919 0.673 1.00 88.06 85 PHE A N 1
ATOM 604 C CA . PHE A 1 85 ? 3.080 -10.721 0.343 1.00 88.06 85 PHE A CA 1
ATOM 605 C C . PHE A 1 85 ? 2.920 -11.490 -0.976 1.00 88.06 85 PHE A C 1
ATOM 607 O O . PHE A 1 85 ? 3.865 -11.560 -1.756 1.00 88.06 85 PHE A O 1
ATOM 614 N N . ASP A 1 86 ? 1.718 -11.995 -1.263 1.00 88.81 86 ASP A N 1
ATOM 615 C CA . ASP A 1 86 ? 1.434 -12.731 -2.499 1.00 88.81 86 ASP A CA 1
ATOM 616 C C . ASP A 1 86 ? 1.625 -11.874 -3.756 1.00 88.81 86 ASP A C 1
ATOM 618 O O . ASP A 1 86 ? 2.045 -12.396 -4.788 1.00 88.81 86 ASP A O 1
ATOM 622 N N . ASP A 1 87 ? 1.391 -10.559 -3.673 1.00 90.19 87 ASP A N 1
ATOM 623 C CA . ASP A 1 87 ? 1.625 -9.655 -4.803 1.00 90.19 87 ASP A CA 1
ATOM 624 C C . ASP A 1 87 ? 3.093 -9.660 -5.254 1.00 90.19 87 ASP A C 1
ATOM 626 O O . ASP A 1 87 ? 3.361 -9.501 -6.444 1.00 90.19 87 ASP A O 1
ATOM 630 N N . PHE A 1 88 ? 4.033 -9.891 -4.332 1.00 89.81 88 PHE A N 1
ATOM 631 C CA . PHE A 1 88 ? 5.475 -9.839 -4.586 1.00 89.81 88 PHE A CA 1
ATOM 632 C C . PHE A 1 88 ? 6.111 -11.190 -4.928 1.00 89.81 88 PHE A C 1
ATOM 634 O O . PHE A 1 88 ? 7.305 -11.233 -5.220 1.00 89.81 88 PHE A O 1
ATOM 641 N N . ARG A 1 89 ? 5.364 -12.302 -4.857 1.00 85.81 89 ARG A N 1
ATOM 642 C CA . ARG A 1 89 ? 5.940 -13.660 -4.925 1.00 85.81 89 ARG A CA 1
ATOM 643 C C . ARG A 1 89 ? 6.674 -13.953 -6.222 1.00 85.81 89 ARG A C 1
ATOM 645 O O . ARG A 1 89 ? 7.718 -14.593 -6.196 1.00 85.81 89 ARG A O 1
ATOM 652 N N . ASP A 1 90 ? 6.134 -13.434 -7.312 1.00 85.50 90 ASP A N 1
ATOM 653 C CA . ASP A 1 90 ? 6.571 -13.735 -8.670 1.00 85.50 90 ASP A CA 1
ATOM 654 C C . ASP A 1 90 ? 7.035 -12.455 -9.387 1.00 85.50 90 ASP A C 1
ATOM 656 O O . ASP A 1 90 ? 6.808 -12.294 -10.581 1.00 85.50 90 ASP A O 1
ATOM 660 N N . VAL A 1 91 ? 7.575 -11.488 -8.639 1.00 88.00 91 VAL A N 1
ATOM 661 C CA . VAL A 1 91 ? 8.089 -10.212 -9.160 1.00 88.00 91 VAL A CA 1
ATOM 662 C C . VAL A 1 91 ? 9.558 -10.111 -8.786 1.00 88.00 91 VAL A C 1
ATOM 664 O O . VAL A 1 91 ? 9.912 -10.362 -7.639 1.00 88.00 91 VAL A O 1
ATOM 667 N N . SER A 1 92 ? 10.411 -9.736 -9.732 1.00 86.56 92 SER A N 1
ATOM 668 C CA . SER A 1 92 ? 11.831 -9.488 -9.461 1.00 86.56 92 SER A CA 1
ATOM 669 C C . SER A 1 92 ? 12.052 -7.987 -9.320 1.00 86.56 92 SER A C 1
ATOM 671 O O . SER A 1 92 ? 11.696 -7.234 -10.219 1.00 86.56 92 SER A O 1
ATOM 673 N N . ILE A 1 93 ? 12.635 -7.535 -8.208 1.00 86.38 93 ILE A N 1
ATOM 674 C CA . ILE A 1 93 ? 12.810 -6.101 -7.916 1.00 86.38 93 ILE A CA 1
ATOM 675 C C . ILE A 1 93 ? 14.276 -5.826 -7.609 1.00 86.38 93 ILE A C 1
ATOM 677 O O . ILE A 1 93 ? 14.857 -6.466 -6.730 1.00 86.38 93 ILE A O 1
ATOM 681 N N . GLY A 1 94 ? 14.867 -4.863 -8.312 1.00 84.06 94 GLY A N 1
ATOM 682 C CA . GLY A 1 94 ? 16.264 -4.479 -8.132 1.00 84.06 94 GLY A CA 1
ATOM 683 C C . GLY A 1 94 ? 16.503 -2.980 -8.272 1.00 84.06 94 GLY A C 1
ATOM 684 O O . GLY A 1 94 ? 15.658 -2.238 -8.768 1.00 84.06 94 GLY A O 1
ATOM 685 N N . PHE A 1 95 ? 17.686 -2.538 -7.840 1.00 83.94 95 PHE A N 1
ATOM 686 C CA . PHE A 1 95 ? 18.163 -1.179 -8.093 1.00 83.94 95 PHE A CA 1
ATOM 687 C C . PHE A 1 95 ? 19.051 -1.126 -9.336 1.00 83.94 95 PHE A C 1
ATOM 689 O O . PHE A 1 95 ? 19.891 -2.002 -9.540 1.00 83.94 95 PHE A O 1
ATOM 696 N N . CYS A 1 96 ? 18.924 -0.053 -10.108 1.00 77.62 96 CYS A N 1
ATOM 697 C CA . CYS A 1 96 ? 19.782 0.282 -11.232 1.00 77.62 96 CYS A CA 1
ATOM 698 C C . CYS A 1 96 ? 20.059 1.793 -11.271 1.00 77.62 96 CYS A C 1
ATOM 700 O O . CYS A 1 96 ? 19.276 2.585 -10.763 1.00 77.62 96 CYS A O 1
ATOM 702 N N . GLY A 1 97 ? 21.169 2.229 -11.868 1.00 73.31 97 GLY A N 1
ATOM 703 C CA . GLY A 1 97 ? 21.495 3.654 -12.035 1.00 73.31 97 GLY A CA 1
ATOM 704 C C . GLY A 1 97 ? 20.680 4.337 -13.140 1.00 73.31 97 GLY A C 1
ATOM 705 O O . GLY A 1 97 ? 21.266 4.953 -14.029 1.00 73.31 97 GLY A O 1
ATOM 706 N N . LEU A 1 98 ? 19.352 4.199 -13.123 1.00 75.19 98 LEU A N 1
ATOM 707 C CA . LEU A 1 98 ? 18.452 4.640 -14.193 1.00 75.19 98 LEU A CA 1
ATOM 708 C C . LEU A 1 98 ? 18.615 6.133 -14.506 1.00 75.19 98 LEU A C 1
ATOM 710 O O . LEU A 1 98 ? 18.819 6.504 -15.661 1.00 75.19 98 LEU A O 1
ATOM 714 N N . ARG A 1 99 ? 18.621 6.999 -13.487 1.00 78.75 99 ARG A N 1
ATOM 715 C CA . ARG A 1 99 ? 18.786 8.450 -13.658 1.00 78.75 99 ARG A CA 1
ATOM 716 C C . ARG A 1 99 ? 20.177 8.841 -14.126 1.00 78.75 99 ARG A C 1
ATOM 718 O O . ARG A 1 99 ? 20.304 9.789 -14.897 1.00 78.75 99 ARG A O 1
ATOM 725 N N . ALA A 1 100 ? 21.216 8.126 -13.687 1.00 71.62 100 ALA A N 1
ATOM 726 C CA . ALA A 1 100 ? 22.578 8.347 -14.178 1.00 71.62 100 ALA A CA 1
ATOM 727 C C . ALA A 1 100 ? 22.676 8.083 -15.691 1.00 71.62 100 ALA A C 1
ATOM 729 O O . ALA A 1 100 ? 23.500 8.685 -16.374 1.00 71.62 100 ALA A O 1
ATOM 730 N N . ALA A 1 101 ? 21.784 7.242 -16.216 1.00 65.94 101 ALA A N 1
ATOM 731 C CA . ALA A 1 101 ? 21.630 6.979 -17.635 1.00 65.94 101 ALA A CA 1
ATOM 732 C C . ALA A 1 101 ? 20.536 7.824 -18.327 1.00 65.94 101 ALA A C 1
ATOM 734 O O . ALA A 1 101 ? 20.174 7.541 -19.467 1.00 65.94 101 ALA A O 1
ATOM 735 N N . GLY A 1 102 ? 20.003 8.858 -17.664 1.00 70.12 102 GLY A N 1
ATOM 736 C CA . GLY A 1 102 ? 18.959 9.734 -18.211 1.00 70.12 102 GLY A CA 1
ATOM 737 C C . GLY A 1 102 ? 17.550 9.126 -18.238 1.00 70.12 102 GLY A C 1
ATOM 738 O O . GLY A 1 102 ? 16.665 9.682 -18.883 1.00 70.12 102 GLY A O 1
ATOM 739 N N . GLY A 1 103 ? 17.345 7.994 -17.562 1.00 71.38 103 GLY A N 1
ATOM 740 C CA . GLY A 1 103 ? 16.065 7.298 -17.448 1.00 71.38 103 GLY A CA 1
ATOM 741 C C . GLY A 1 103 ? 15.187 7.764 -16.273 1.00 71.38 103 GLY A C 1
ATOM 742 O O . GLY A 1 103 ? 15.529 8.724 -15.571 1.00 71.38 103 GLY A O 1
ATOM 743 N N . PRO A 1 104 ? 14.042 7.087 -16.060 1.00 82.44 104 PRO A N 1
ATOM 744 C CA . PRO A 1 104 ? 13.094 7.396 -14.990 1.00 82.44 104 PRO A CA 1
ATOM 745 C C . PRO A 1 104 ? 13.621 6.981 -13.605 1.00 82.44 104 PRO A C 1
ATOM 747 O O . PRO A 1 104 ? 14.693 6.397 -13.470 1.00 82.44 104 PRO A O 1
ATOM 750 N N . VAL A 1 105 ? 12.859 7.294 -12.554 1.00 86.12 105 VAL A N 1
ATOM 751 C CA . VAL A 1 105 ? 13.163 6.865 -11.174 1.00 86.12 105 VAL A CA 1
ATOM 752 C C . VAL A 1 105 ? 12.796 5.403 -10.903 1.00 86.12 105 VAL A C 1
ATOM 754 O O . VAL A 1 105 ? 13.362 4.780 -10.011 1.00 86.12 105 VAL A O 1
ATOM 757 N N . GLY A 1 106 ? 11.868 4.850 -11.672 1.00 88.12 106 GLY A N 1
ATOM 758 C CA . GLY A 1 106 ? 11.415 3.472 -11.602 1.00 88.12 106 GLY A CA 1
ATOM 759 C C . GLY A 1 106 ? 10.895 3.055 -12.968 1.00 88.12 106 GLY A C 1
ATOM 760 O O . GLY A 1 106 ? 10.588 3.908 -13.803 1.00 88.12 106 GLY A O 1
ATOM 761 N N . THR A 1 107 ? 10.901 1.757 -13.237 1.00 88.12 107 THR A N 1
ATOM 762 C CA . THR A 1 107 ? 10.259 1.213 -14.426 1.00 88.12 107 THR A CA 1
ATOM 763 C C . THR A 1 107 ? 9.935 -0.266 -14.257 1.00 88.12 107 THR A C 1
ATOM 765 O O . THR A 1 107 ? 10.646 -1.003 -13.568 1.00 88.12 107 THR A O 1
ATOM 768 N N . THR A 1 108 ? 8.884 -0.714 -14.939 1.00 89.25 108 THR A N 1
ATOM 769 C CA . THR A 1 108 ? 8.400 -2.094 -14.910 1.00 89.25 108 THR A CA 1
ATOM 770 C C . THR A 1 108 ? 8.431 -2.715 -16.302 1.00 89.25 108 THR A C 1
ATOM 772 O O . THR A 1 108 ? 7.926 -2.142 -17.270 1.00 89.25 108 THR A O 1
ATOM 775 N N . SER A 1 109 ? 8.962 -3.934 -16.410 1.00 86.69 109 SER A N 1
ATOM 776 C CA . SER A 1 109 ? 8.858 -4.737 -17.628 1.00 86.69 109 SER A CA 1
ATOM 777 C C . SER A 1 109 ? 7.416 -5.183 -17.853 1.00 86.69 109 SER A C 1
ATOM 779 O O . SER A 1 109 ? 6.779 -5.784 -16.984 1.00 86.69 109 SER A O 1
ATOM 781 N N . CYS A 1 110 ? 6.903 -4.953 -19.064 1.00 87.25 110 CYS A N 1
ATOM 782 C CA . CYS A 1 110 ? 5.620 -5.527 -19.455 1.00 87.25 110 CYS A CA 1
ATOM 783 C C . CYS A 1 110 ? 5.705 -7.0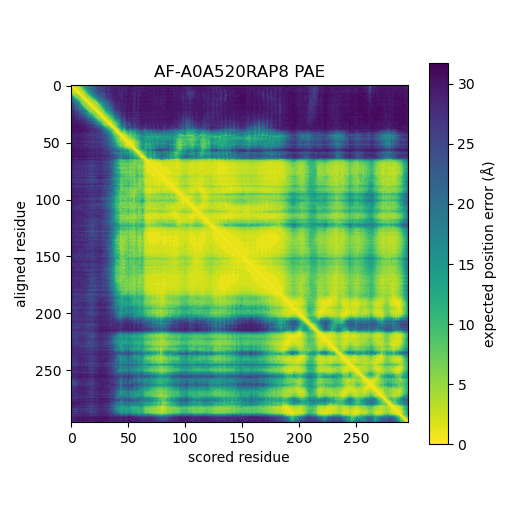43 -19.641 1.00 87.25 110 CYS A C 1
ATOM 785 O O . CYS A 1 110 ? 4.697 -7.711 -19.447 1.00 87.25 110 CYS A O 1
ATOM 787 N N . ALA A 1 111 ? 6.857 -7.606 -20.008 1.00 84.31 111 ALA A N 1
ATOM 788 C CA . ALA A 1 111 ? 6.956 -9.015 -20.384 1.00 84.31 111 ALA A CA 1
ATOM 789 C C . ALA A 1 111 ? 7.323 -9.922 -19.200 1.00 84.31 111 ALA A C 1
ATOM 791 O O . ALA A 1 111 ? 6.758 -11.007 -19.073 1.00 84.31 111 ALA A O 1
ATOM 792 N N . GLU A 1 112 ? 8.221 -9.464 -18.326 1.00 80.75 112 GLU A N 1
ATOM 793 C CA . GLU A 1 112 ? 8.960 -10.348 -17.412 1.00 80.75 112 GLU A CA 1
ATOM 794 C C . GLU A 1 112 ? 8.649 -10.115 -15.926 1.00 80.75 112 GLU A C 1
ATOM 796 O O . GLU A 1 112 ? 9.278 -10.720 -15.067 1.00 80.75 112 GLU A O 1
ATOM 801 N N . ASP A 1 113 ? 7.661 -9.267 -15.605 1.00 87.94 113 ASP A N 1
ATOM 802 C CA . ASP A 1 113 ? 7.293 -8.902 -14.224 1.00 87.94 113 ASP A CA 1
ATOM 803 C C . ASP A 1 113 ? 8.518 -8.474 -13.378 1.00 87.94 113 ASP A C 1
ATOM 805 O O . ASP A 1 113 ? 8.650 -8.799 -12.198 1.00 87.94 113 ASP A O 1
ATOM 809 N N . 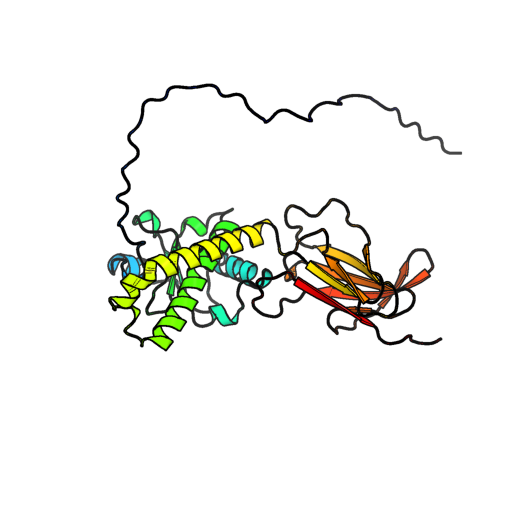ILE A 1 114 ? 9.426 -7.728 -14.013 1.00 86.88 114 ILE A N 1
ATOM 810 C CA . ILE A 1 114 ? 10.623 -7.144 -13.400 1.00 86.88 114 ILE A CA 1
ATOM 811 C C . ILE A 1 114 ? 10.356 -5.672 -13.099 1.00 86.88 114 ILE A C 1
ATOM 813 O O . ILE A 1 114 ? 9.845 -4.953 -13.957 1.00 86.88 114 ILE A O 1
ATOM 817 N N . ILE A 1 115 ? 10.757 -5.217 -11.917 1.00 89.38 115 ILE A N 1
ATOM 818 C CA . ILE A 1 115 ? 10.786 -3.809 -11.525 1.00 89.38 115 ILE A CA 1
ATOM 819 C C . ILE A 1 115 ? 12.239 -3.385 -11.317 1.00 89.38 115 ILE A C 1
ATOM 821 O O . ILE A 1 115 ? 12.989 -4.008 -10.561 1.00 89.38 115 ILE A O 1
ATOM 825 N N . LEU A 1 116 ? 12.621 -2.281 -11.951 1.00 87.31 116 LEU A N 1
ATOM 826 C CA . LEU A 1 116 ? 13.905 -1.623 -11.751 1.00 87.31 116 LEU A CA 1
ATOM 827 C C . LEU A 1 116 ? 13.668 -0.261 -11.107 1.00 87.31 116 LEU A C 1
ATOM 829 O O . LEU A 1 116 ? 12.878 0.536 -11.601 1.00 87.31 116 LEU A O 1
ATOM 833 N N . LEU A 1 117 ? 14.368 0.011 -10.012 1.00 89.38 117 LEU A N 1
ATOM 834 C CA . LEU A 1 117 ? 14.282 1.261 -9.258 1.00 89.38 117 LEU A CA 1
ATOM 835 C C . LEU A 1 117 ? 15.618 1.994 -9.318 1.00 89.38 117 LEU A C 1
ATOM 837 O O . LEU A 1 117 ? 16.671 1.367 -9.390 1.00 89.38 117 LEU A O 1
ATOM 841 N N . ASP A 1 118 ? 15.611 3.319 -9.258 1.00 87.38 118 ASP A N 1
ATOM 842 C CA . ASP A 1 118 ? 16.845 4.094 -9.304 1.00 87.38 118 ASP A CA 1
ATOM 843 C C . ASP A 1 118 ? 17.691 3.913 -8.032 1.00 87.38 118 ASP A C 1
ATOM 845 O O . ASP A 1 118 ? 17.185 3.925 -6.908 1.00 87.38 118 ASP A O 1
ATOM 849 N N . SER A 1 119 ? 19.010 3.788 -8.183 1.00 83.62 119 SER A N 1
ATOM 850 C CA . SER A 1 119 ? 19.926 3.560 -7.060 1.00 83.62 119 SER A CA 1
ATOM 851 C C . SER A 1 119 ? 19.965 4.704 -6.042 1.00 83.62 119 SER A C 1
ATOM 853 O O . SER A 1 119 ? 20.428 4.496 -4.922 1.00 83.62 119 SER A O 1
ATOM 855 N N . ASN A 1 120 ? 19.473 5.903 -6.380 1.00 83.81 120 ASN A N 1
ATOM 856 C CA . ASN A 1 120 ? 19.399 7.004 -5.418 1.00 83.81 120 ASN A CA 1
ATOM 857 C C . ASN A 1 120 ? 18.424 6.724 -4.262 1.00 83.81 120 ASN A C 1
ATOM 859 O O . ASN A 1 120 ? 18.580 7.313 -3.194 1.00 83.81 120 ASN A O 1
ATOM 863 N N . TYR A 1 121 ? 17.478 5.792 -4.420 1.00 83.50 121 TYR A N 1
ATOM 864 C CA . TYR A 1 121 ? 16.589 5.369 -3.333 1.00 83.50 121 TYR A CA 1
ATOM 865 C C . TYR A 1 121 ? 17.288 4.578 -2.218 1.00 83.50 121 TYR A C 1
ATOM 867 O O . TYR A 1 121 ? 16.690 4.341 -1.174 1.00 83.50 121 TYR A O 1
ATOM 875 N N . VAL A 1 122 ? 18.551 4.180 -2.405 1.00 79.00 122 VAL A N 1
ATOM 876 C CA . VAL A 1 122 ? 19.358 3.539 -1.351 1.00 79.00 122 VAL A CA 1
ATOM 877 C C . VAL A 1 122 ? 19.798 4.553 -0.278 1.00 79.00 122 VAL A C 1
ATOM 879 O O . VAL A 1 122 ? 20.228 4.161 0.805 1.00 79.00 122 VAL A O 1
ATOM 882 N N . GLY A 1 123 ? 19.701 5.858 -0.560 1.00 75.62 123 GLY A N 1
ATOM 883 C CA . GLY A 1 123 ? 20.048 6.924 0.380 1.00 75.62 123 GLY A CA 1
ATOM 884 C C . GLY A 1 123 ? 19.072 7.061 1.555 1.00 75.62 123 GLY A C 1
ATOM 885 O O . GLY A 1 123 ? 17.919 6.641 1.491 1.00 75.62 123 GLY A O 1
ATOM 886 N N . THR A 1 124 ? 19.525 7.703 2.632 1.00 77.31 124 THR A N 1
ATOM 887 C CA . THR A 1 124 ? 18.689 8.000 3.804 1.00 77.31 124 THR A CA 1
ATOM 888 C C . THR A 1 124 ? 17.577 9.001 3.470 1.00 77.31 124 THR A C 1
ATOM 890 O O . THR A 1 124 ? 17.770 9.919 2.669 1.00 77.31 124 THR A O 1
ATOM 893 N N . GLY A 1 125 ? 16.404 8.852 4.097 1.00 81.06 125 GLY A N 1
ATOM 894 C CA . GLY A 1 125 ? 15.281 9.780 3.914 1.00 81.06 125 GLY A CA 1
ATOM 895 C C . GLY A 1 125 ? 14.490 9.570 2.618 1.00 81.06 125 GLY A C 1
ATOM 896 O O . GLY A 1 125 ? 13.659 10.408 2.263 1.00 81.06 125 GLY A O 1
ATOM 897 N N . GLN A 1 126 ? 14.763 8.488 1.886 1.00 86.62 126 GLN A N 1
ATOM 898 C CA . GLN A 1 126 ? 14.086 8.139 0.635 1.00 86.62 126 GLN A CA 1
ATOM 899 C C . GLN A 1 126 ? 12.962 7.115 0.823 1.00 86.62 126 GLN A C 1
ATOM 901 O O . GLN A 1 126 ? 12.319 6.731 -0.149 1.00 86.62 126 GLN A O 1
ATOM 906 N N . GLU A 1 127 ? 12.686 6.685 2.053 1.00 86.88 127 GLU A N 1
ATOM 907 C CA . GLU A 1 127 ? 11.817 5.547 2.362 1.00 86.88 127 GLU A CA 1
ATOM 908 C C . GLU A 1 127 ? 10.386 5.772 1.846 1.00 86.88 127 GLU A C 1
ATOM 910 O O . GLU A 1 127 ? 9.796 4.895 1.215 1.00 86.88 127 GLU A O 1
ATOM 915 N N . LEU A 1 128 ? 9.846 6.981 2.043 1.00 86.94 128 LEU A N 1
ATOM 916 C CA . LEU A 1 128 ? 8.509 7.350 1.568 1.00 86.94 128 LEU A CA 1
ATOM 917 C C . LEU A 1 128 ? 8.431 7.380 0.036 1.00 86.94 128 LEU A C 1
ATOM 919 O O . LEU A 1 128 ? 7.486 6.853 -0.552 1.00 86.94 128 LEU A O 1
ATOM 923 N N . ALA A 1 129 ? 9.418 8.010 -0.602 1.00 90.12 129 ALA A N 1
ATOM 924 C CA . ALA A 1 129 ? 9.462 8.139 -2.053 1.00 90.12 129 ALA A CA 1
ATOM 925 C C . ALA A 1 129 ? 9.653 6.768 -2.718 1.00 90.12 129 ALA A C 1
ATOM 927 O O . ALA A 1 129 ? 8.999 6.471 -3.718 1.00 90.12 129 ALA A O 1
ATOM 928 N N . LEU A 1 130 ? 10.480 5.908 -2.121 1.00 92.44 130 LEU A N 1
ATOM 929 C CA . LEU A 1 130 ? 10.688 4.532 -2.548 1.00 92.44 130 LEU A CA 1
ATOM 930 C C . LEU A 1 130 ? 9.401 3.708 -2.432 1.00 92.44 130 LEU A C 1
ATOM 932 O O . LEU A 1 130 ? 9.027 3.051 -3.396 1.00 92.44 130 LEU A O 1
ATOM 936 N N . ALA A 1 131 ? 8.686 3.772 -1.304 1.00 92.50 131 ALA A N 1
ATOM 937 C CA . ALA A 1 131 ? 7.428 3.044 -1.134 1.00 92.50 131 ALA A CA 1
ATOM 938 C C . ALA A 1 131 ? 6.360 3.475 -2.153 1.00 92.50 131 ALA A C 1
ATOM 940 O O . ALA A 1 131 ? 5.691 2.627 -2.744 1.00 92.50 131 ALA A O 1
ATOM 941 N N . ALA A 1 132 ? 6.224 4.780 -2.403 1.00 93.88 132 ALA A N 1
ATOM 942 C CA . ALA A 1 132 ? 5.288 5.301 -3.399 1.00 93.88 132 ALA A CA 1
ATOM 943 C C . ALA A 1 132 ? 5.645 4.851 -4.825 1.00 93.88 132 ALA A C 1
ATOM 945 O O . ALA A 1 132 ? 4.773 4.395 -5.563 1.00 93.88 132 ALA A O 1
ATOM 946 N N . THR A 1 133 ? 6.931 4.919 -5.178 1.00 95.94 133 THR A N 1
ATOM 947 C CA . THR A 1 133 ? 7.434 4.485 -6.490 1.00 95.94 133 THR A CA 1
ATOM 948 C C . THR A 1 133 ? 7.240 2.983 -6.665 1.00 95.94 133 THR A C 1
ATOM 950 O O . THR A 1 133 ? 6.674 2.541 -7.655 1.00 95.94 133 THR A O 1
ATOM 953 N N . LEU A 1 134 ? 7.594 2.179 -5.661 1.00 95.38 134 LEU A N 1
ATOM 954 C CA . LEU A 1 134 ? 7.374 0.737 -5.703 1.00 95.38 134 LEU A CA 1
ATOM 955 C C . LEU A 1 134 ? 5.885 0.389 -5.854 1.00 95.38 134 LEU A C 1
ATOM 957 O O . LEU A 1 134 ? 5.543 -0.531 -6.591 1.00 95.38 134 LEU A O 1
ATOM 961 N N . ALA A 1 135 ? 4.980 1.123 -5.203 1.00 96.44 135 ALA A N 1
ATOM 962 C CA . ALA A 1 135 ? 3.546 0.917 -5.379 1.00 96.44 135 ALA A CA 1
ATOM 963 C C . ALA A 1 135 ? 3.076 1.230 -6.808 1.00 96.44 135 ALA A C 1
ATOM 965 O O . ALA A 1 135 ? 2.287 0.457 -7.358 1.00 96.44 135 ALA A O 1
ATOM 966 N N . HIS A 1 136 ? 3.566 2.322 -7.404 1.00 97.25 136 HIS A N 1
ATOM 967 C CA . HIS A 1 136 ? 3.329 2.663 -8.809 1.00 97.25 136 HIS A CA 1
ATOM 968 C C . HIS A 1 136 ? 3.778 1.510 -9.726 1.00 97.25 136 HIS A C 1
ATOM 970 O O . HIS A 1 136 ? 2.977 0.971 -10.490 1.00 97.25 136 HIS A O 1
ATOM 976 N N . GLU A 1 137 ? 5.010 1.028 -9.571 1.00 96.56 137 GLU A N 1
ATOM 977 C CA . GLU A 1 137 ? 5.546 -0.054 -10.406 1.00 96.56 137 GLU A CA 1
ATOM 978 C C . GLU A 1 137 ? 4.791 -1.385 -10.206 1.00 96.56 137 GLU A C 1
ATOM 980 O O . GLU A 1 137 ? 4.426 -2.086 -11.152 1.00 96.56 137 GLU A O 1
ATOM 985 N N . MET A 1 138 ? 4.408 -1.711 -8.970 1.00 96.44 138 MET A N 1
ATOM 986 C CA . MET A 1 138 ? 3.573 -2.885 -8.685 1.00 96.44 138 MET A CA 1
ATOM 987 C C . MET A 1 138 ? 2.171 -2.789 -9.311 1.00 96.44 138 MET A C 1
ATOM 989 O O . MET A 1 138 ? 1.562 -3.809 -9.661 1.00 96.44 138 MET A O 1
ATOM 993 N N . LYS A 1 139 ? 1.631 -1.576 -9.486 1.00 96.75 139 LYS A N 1
ATOM 994 C CA . LYS A 1 139 ? 0.378 -1.362 -10.221 1.00 96.75 139 LYS A CA 1
ATOM 995 C C . LYS A 1 139 ? 0.563 -1.664 -11.710 1.00 96.75 139 LYS A C 1
ATOM 997 O O . LYS A 1 139 ? -0.320 -2.322 -12.271 1.00 96.75 139 LYS A O 1
ATOM 1002 N N . HIS A 1 140 ? 1.706 -1.321 -12.302 1.00 96.56 140 HIS A N 1
ATOM 1003 C CA . HIS A 1 140 ? 2.050 -1.756 -13.655 1.00 96.56 140 HIS A CA 1
ATOM 1004 C C . HIS A 1 140 ? 2.144 -3.272 -13.784 1.00 96.56 140 HIS A C 1
ATOM 1006 O O . HIS A 1 140 ? 1.520 -3.825 -14.687 1.00 96.56 140 HIS A O 1
ATOM 1012 N N . VAL A 1 141 ? 2.806 -3.973 -12.857 1.00 95.25 141 VAL A N 1
ATOM 1013 C CA . VAL A 1 141 ? 2.857 -5.450 -12.874 1.00 95.25 141 VAL A CA 1
ATOM 1014 C C . VAL A 1 141 ? 1.446 -6.050 -12.937 1.00 95.25 141 VAL A C 1
ATOM 1016 O O . VAL A 1 141 ? 1.150 -6.883 -13.798 1.00 95.25 141 VAL A O 1
ATOM 1019 N N . ARG A 1 142 ? 0.528 -5.590 -12.073 1.00 95.56 142 ARG A N 1
ATOM 1020 C CA . ARG A 1 142 ? -0.869 -6.064 -12.059 1.00 95.56 142 ARG A CA 1
ATOM 1021 C C . ARG A 1 142 ? -1.598 -5.761 -13.372 1.00 95.56 142 ARG A C 1
ATOM 1023 O O . ARG A 1 142 ? -2.279 -6.637 -13.907 1.00 95.56 142 ARG A O 1
ATOM 1030 N N . GLN A 1 143 ? -1.456 -4.541 -13.895 1.00 96.44 143 GLN A N 1
ATOM 1031 C CA . GLN A 1 143 ? -2.056 -4.138 -15.171 1.00 96.44 143 GLN A CA 1
ATOM 1032 C C . GLN A 1 143 ? -1.527 -4.987 -16.334 1.00 96.44 143 GLN A C 1
ATOM 1034 O O . GLN A 1 143 ? -2.318 -5.492 -17.129 1.00 96.44 143 GLN A O 1
ATOM 1039 N N . HIS A 1 144 ? -0.210 -5.184 -16.421 1.00 95.38 144 HIS A N 1
ATOM 1040 C CA . HIS A 1 144 ? 0.421 -5.977 -17.470 1.00 95.38 144 HIS A CA 1
ATOM 1041 C C . HIS A 1 144 ? -0.026 -7.439 -17.403 1.00 95.38 144 HIS A C 1
ATOM 1043 O O . HIS A 1 144 ? -0.487 -7.964 -18.413 1.00 95.38 144 HIS A O 1
ATOM 1049 N N . ARG A 1 145 ? -0.029 -8.069 -16.220 1.00 95.25 145 ARG A N 1
ATOM 1050 C CA . ARG A 1 145 ? -0.561 -9.432 -16.029 1.00 95.25 145 ARG A CA 1
ATOM 1051 C C . ARG A 1 145 ? -2.001 -9.565 -16.512 1.00 95.25 145 ARG A C 1
ATOM 1053 O O . ARG A 1 145 ? -2.310 -10.463 -17.293 1.00 95.25 145 ARG A O 1
ATOM 1060 N N . GLN A 1 146 ? -2.874 -8.645 -16.097 1.00 96.50 146 GLN A N 1
ATOM 1061 C CA . GLN A 1 146 ? -4.279 -8.645 -16.505 1.00 96.50 146 GLN A CA 1
ATOM 1062 C C . GLN A 1 146 ? -4.427 -8.502 -18.026 1.00 96.50 146 GLN A C 1
ATOM 1064 O O . GLN A 1 146 ? -5.214 -9.216 -18.649 1.00 96.50 146 GLN A O 1
ATOM 1069 N N . LYS A 1 147 ? -3.668 -7.592 -18.641 1.00 96.88 147 LYS A N 1
ATOM 1070 C CA . LYS A 1 147 ? -3.728 -7.342 -20.083 1.00 96.88 147 LYS A CA 1
ATOM 1071 C C . LYS A 1 147 ? -3.154 -8.497 -20.900 1.00 96.88 147 LYS A C 1
ATOM 1073 O O . LYS A 1 147 ? -3.778 -8.879 -21.885 1.00 96.88 147 LYS A O 1
ATOM 1078 N N . ARG A 1 148 ? -2.042 -9.104 -20.473 1.00 95.88 148 ARG A N 1
ATOM 1079 C CA . ARG A 1 148 ? -1.480 -10.316 -21.097 1.00 95.88 148 ARG A CA 1
ATOM 1080 C C . ARG A 1 148 ? -2.441 -11.500 -20.983 1.00 95.88 148 ARG A C 1
ATOM 1082 O O . ARG A 1 148 ? -2.603 -12.239 -21.946 1.00 95.88 148 ARG A O 1
ATOM 1089 N N . ALA A 1 149 ? -3.140 -11.650 -19.856 1.00 96.88 149 ALA A N 1
ATOM 1090 C CA . ALA A 1 149 ? -4.169 -12.680 -19.706 1.00 96.88 149 ALA A CA 1
ATOM 1091 C C . ALA A 1 149 ? -5.367 -12.458 -20.651 1.00 96.88 149 ALA A C 1
ATOM 1093 O O . ALA A 1 149 ? -5.897 -13.416 -21.206 1.00 96.88 149 ALA A O 1
ATOM 1094 N N . ALA A 1 150 ? -5.775 -11.204 -20.867 1.00 97.44 150 ALA A N 1
ATOM 1095 C CA . ALA A 1 150 ? -6.915 -10.867 -21.722 1.00 97.44 150 ALA A CA 1
ATOM 1096 C C . ALA A 1 150 ? -6.592 -10.853 -23.229 1.00 97.44 150 ALA A C 1
ATOM 1098 O O . ALA A 1 150 ? -7.465 -11.135 -24.048 1.00 97.44 150 ALA A O 1
ATOM 1099 N N . HIS A 1 151 ? -5.365 -10.487 -23.605 1.00 96.00 151 HIS A N 1
ATOM 1100 C CA . HIS A 1 151 ? -4.974 -10.218 -24.995 1.00 96.00 151 HIS A CA 1
ATOM 1101 C C . HIS A 1 151 ? -3.838 -11.116 -25.510 1.00 96.00 151 HIS A C 1
ATOM 1103 O O . HIS A 1 151 ? -3.419 -10.973 -26.657 1.00 96.00 151 HIS A O 1
ATOM 1109 N N . GLY A 1 152 ? -3.354 -12.048 -24.688 1.00 95.88 152 GLY A N 1
ATOM 1110 C CA . GLY A 1 152 ? -2.236 -12.935 -24.998 1.00 95.88 152 GLY A CA 1
ATOM 1111 C C . GLY A 1 152 ? -0.870 -12.344 -24.637 1.00 95.88 152 GLY A C 1
ATOM 1112 O O . GLY A 1 152 ? -0.715 -11.145 -24.399 1.00 95.88 152 GLY A O 1
ATOM 1113 N N . ILE A 1 153 ? 0.152 -13.207 -24.621 1.00 91.06 153 ILE A N 1
ATOM 1114 C CA . ILE A 1 153 ? 1.517 -12.838 -24.207 1.00 91.06 153 ILE A CA 1
ATOM 1115 C C . ILE A 1 153 ? 2.144 -11.755 -25.103 1.00 91.06 153 ILE A C 1
ATOM 1117 O O . ILE A 1 153 ? 2.909 -10.927 -24.624 1.00 91.06 153 ILE A O 1
ATOM 1121 N N . GLN A 1 154 ? 1.738 -11.697 -26.376 1.00 92.94 154 GLN A N 1
ATOM 1122 C CA . GLN A 1 154 ? 2.197 -10.708 -27.362 1.00 92.94 154 GLN A CA 1
ATOM 1123 C C . GLN A 1 154 ? 1.630 -9.297 -27.134 1.00 92.94 154 GLN A C 1
ATOM 1125 O O . GLN A 1 154 ? 1.948 -8.375 -27.884 1.00 92.94 154 GLN A O 1
ATOM 1130 N N . TYR A 1 155 ? 0.775 -9.100 -26.122 1.00 94.62 155 TYR A N 1
ATOM 1131 C CA . TYR A 1 155 ? 0.191 -7.795 -25.813 1.00 94.62 155 TYR A CA 1
ATOM 1132 C C . TYR A 1 155 ? 1.254 -6.695 -25.697 1.00 94.62 155 TYR A C 1
ATOM 1134 O O . TYR A 1 155 ? 1.056 -5.616 -26.251 1.00 94.62 155 TYR A O 1
ATOM 1142 N N . CYS A 1 156 ? 2.382 -6.970 -25.044 1.00 90.75 156 CYS A N 1
ATOM 1143 C CA . CYS A 1 156 ? 3.425 -5.976 -24.783 1.00 90.75 156 CYS A CA 1
ATOM 1144 C C . CYS A 1 156 ? 4.081 -5.412 -26.053 1.00 90.75 156 CYS A C 1
ATOM 1146 O O . CYS A 1 156 ? 4.466 -4.246 -26.064 1.00 90.75 156 CYS A O 1
ATOM 1148 N N . ASP A 1 157 ? 4.113 -6.183 -27.142 1.00 91.25 157 ASP A N 1
ATOM 1149 C CA . ASP A 1 157 ? 4.686 -5.758 -28.428 1.00 91.25 157 ASP A CA 1
ATOM 1150 C C . ASP A 1 157 ? 3.628 -5.180 -29.380 1.00 91.25 157 ASP A C 1
ATOM 1152 O O . ASP A 1 157 ? 3.906 -4.772 -30.510 1.00 91.25 157 ASP A O 1
ATOM 1156 N N . SER A 1 158 ? 2.370 -5.149 -28.944 1.00 92.19 158 SER A N 1
ATOM 1157 C CA . SER A 1 158 ? 1.249 -4.801 -29.805 1.00 92.19 158 SER A CA 1
ATOM 1158 C C . SER A 1 158 ? 1.035 -3.288 -29.929 1.00 92.19 158 SER A C 1
ATOM 1160 O O . SER A 1 158 ? 1.306 -2.486 -29.030 1.00 92.19 158 SER A O 1
ATOM 1162 N N . THR A 1 159 ? 0.401 -2.873 -31.030 1.00 94.62 159 THR A N 1
ATOM 1163 C CA . THR A 1 159 ? -0.171 -1.519 -31.153 1.00 94.62 159 THR A CA 1
ATOM 1164 C C . THR A 1 159 ? -1.178 -1.224 -30.043 1.00 94.62 159 THR A C 1
ATOM 1166 O O . THR A 1 159 ? -1.294 -0.079 -29.614 1.00 94.62 159 THR A O 1
ATOM 1169 N N . ARG A 1 160 ? -1.868 -2.250 -29.531 1.00 94.62 160 ARG A N 1
ATOM 1170 C CA . ARG A 1 160 ? -2.818 -2.096 -28.432 1.00 94.62 160 ARG A CA 1
ATOM 1171 C C . ARG A 1 160 ? -2.133 -1.615 -27.154 1.00 94.62 160 ARG A C 1
ATOM 1173 O O . ARG A 1 160 ? -2.638 -0.679 -26.547 1.00 94.62 160 ARG A O 1
ATOM 1180 N N . TYR A 1 161 ? -0.982 -2.178 -26.785 1.00 93.12 161 TYR A N 1
ATOM 1181 C CA . TYR A 1 161 ? -0.224 -1.703 -25.622 1.00 93.12 161 TYR A CA 1
ATOM 1182 C C . TYR A 1 161 ? 0.190 -0.238 -25.772 1.00 93.12 161 TYR A C 1
ATOM 1184 O O . TYR A 1 161 ? 0.034 0.539 -24.837 1.00 93.12 161 TYR A O 1
ATOM 1192 N N . ARG A 1 162 ? 0.635 0.177 -26.965 1.00 90.06 162 ARG A N 1
ATOM 1193 C CA . ARG A 1 162 ? 0.969 1.588 -27.233 1.00 90.06 162 ARG A CA 1
ATOM 1194 C C . ARG A 1 162 ? -0.216 2.533 -27.018 1.00 90.06 162 ARG A C 1
ATOM 1196 O O . ARG A 1 162 ? -0.013 3.634 -26.522 1.00 90.06 162 ARG A O 1
ATOM 1203 N N . LEU A 1 163 ? -1.427 2.097 -27.365 1.00 93.19 163 LEU A N 1
ATOM 1204 C CA . LEU A 1 163 ? -2.656 2.866 -27.147 1.00 93.19 163 LEU A CA 1
ATOM 1205 C C . LEU A 1 163 ? -3.103 2.868 -25.679 1.00 93.19 163 LEU A C 1
ATOM 1207 O O . LEU A 1 163 ? -3.571 3.891 -25.191 1.00 93.19 163 LEU A O 1
ATOM 1211 N N . ASP A 1 164 ? -2.959 1.742 -24.980 1.00 94.31 164 ASP A N 1
ATOM 1212 C CA . ASP A 1 164 ? -3.368 1.610 -23.579 1.00 94.31 164 ASP A CA 1
ATOM 1213 C C . ASP A 1 164 ? -2.365 2.295 -22.618 1.00 94.31 164 ASP A C 1
ATOM 1215 O O . ASP A 1 164 ? -2.770 2.766 -21.556 1.00 94.31 164 ASP A O 1
ATOM 1219 N N . ALA A 1 165 ? -1.077 2.387 -22.979 1.00 90.38 165 ALA A N 1
ATOM 1220 C CA . ALA A 1 165 ? 0.009 2.820 -22.090 1.00 90.38 165 ALA A CA 1
ATOM 1221 C C . ALA A 1 165 ? -0.224 4.166 -21.369 1.00 90.38 165 ALA A C 1
ATOM 1223 O O . ALA A 1 165 ? -0.051 4.184 -20.154 1.00 90.38 165 ALA A O 1
ATOM 1224 N N . PRO A 1 166 ? -0.678 5.260 -22.019 1.00 91.56 166 PRO A N 1
ATOM 1225 C CA . PRO A 1 166 ? -0.905 6.527 -21.313 1.00 91.56 166 PRO A CA 1
ATOM 1226 C C . PRO A 1 166 ? -1.952 6.430 -20.196 1.00 91.56 166 PRO A C 1
ATOM 1228 O O . PRO A 1 166 ? -1.827 7.072 -19.158 1.00 91.56 166 PRO A O 1
ATOM 1231 N N . MET A 1 167 ? -2.991 5.614 -20.395 1.00 95.69 167 MET A N 1
ATOM 1232 C CA . MET A 1 167 ? -4.017 5.385 -19.377 1.00 95.69 167 MET A CA 1
ATOM 1233 C C . MET A 1 167 ? -3.477 4.510 -18.239 1.00 95.69 167 MET A C 1
ATOM 1235 O O . MET A 1 167 ? -3.787 4.760 -17.077 1.00 95.69 167 MET A O 1
ATOM 1239 N N . LEU A 1 168 ? -2.673 3.491 -18.566 1.00 95.56 168 LEU A N 1
ATOM 1240 C CA . LEU A 1 168 ? -2.047 2.631 -17.561 1.00 95.56 168 LEU A CA 1
ATOM 1241 C C . LEU A 1 168 ? -1.100 3.426 -16.652 1.00 95.56 168 LEU A C 1
ATOM 1243 O O . LEU A 1 168 ? -1.171 3.242 -15.439 1.00 95.56 168 LEU A O 1
ATOM 1247 N N . GLU A 1 169 ? -0.303 4.329 -17.233 1.00 94.50 169 GLU A N 1
ATOM 1248 C CA . GLU A 1 169 ? 0.569 5.280 -16.528 1.00 94.50 169 GLU A CA 1
ATOM 1249 C C . GLU A 1 169 ? -0.227 6.169 -15.572 1.00 94.50 169 GLU A C 1
ATOM 1251 O O . GLU A 1 169 ? 0.017 6.165 -14.372 1.00 94.50 169 GLU A O 1
ATOM 1256 N N . ALA A 1 170 ? -1.265 6.850 -16.071 1.00 94.50 170 ALA A N 1
ATOM 1257 C CA . ALA A 1 170 ? -2.075 7.748 -15.248 1.00 94.50 170 ALA A CA 1
ATOM 1258 C C . ALA A 1 170 ? -2.739 7.028 -14.056 1.00 94.50 170 ALA A C 1
ATOM 1260 O O . ALA A 1 170 ? -2.890 7.589 -12.969 1.00 94.50 170 ALA A O 1
ATOM 1261 N N . GLU A 1 171 ? -3.144 5.768 -14.239 1.00 96.69 171 GLU A N 1
ATOM 1262 C CA . GLU A 1 171 ? -3.641 4.935 -13.143 1.00 96.69 171 GLU A CA 1
ATOM 1263 C C . GLU A 1 171 ? -2.549 4.533 -12.139 1.00 96.69 171 GLU A C 1
ATOM 1265 O O . GLU A 1 171 ? -2.854 4.383 -10.951 1.00 96.69 171 GLU A O 1
ATOM 1270 N N . ALA A 1 172 ? -1.322 4.288 -12.602 1.00 95.88 172 ALA A N 1
ATOM 1271 C CA . ALA A 1 172 ? -0.183 3.949 -11.755 1.00 95.88 172 ALA A CA 1
ATOM 1272 C C . ALA A 1 172 ? 0.286 5.163 -10.944 1.00 95.88 172 ALA A C 1
ATOM 1274 O O . ALA A 1 172 ? 0.450 5.040 -9.730 1.00 95.88 172 ALA A O 1
ATOM 1275 N N . ASP A 1 173 ? 0.349 6.346 -11.559 1.00 95.12 173 ASP A N 1
ATOM 1276 C CA . ASP A 1 173 ? 0.604 7.628 -10.894 1.00 95.12 173 ASP A CA 1
ATOM 1277 C C . ASP A 1 173 ? -0.404 7.892 -9.780 1.00 95.12 173 ASP A C 1
ATOM 1279 O O . ASP A 1 173 ? -0.032 8.064 -8.618 1.00 95.12 173 ASP A O 1
ATOM 1283 N N . ALA A 1 174 ? -1.701 7.818 -10.096 1.00 94.88 174 ALA A N 1
ATOM 1284 C CA . ALA A 1 174 ? -2.752 8.021 -9.104 1.00 94.88 174 ALA A CA 1
ATOM 1285 C C . ALA A 1 174 ? -2.657 7.019 -7.938 1.00 94.88 174 ALA A C 1
ATOM 1287 O O . ALA A 1 174 ? -2.999 7.340 -6.795 1.00 94.88 174 ALA A O 1
ATOM 1288 N N . PHE A 1 175 ? -2.196 5.794 -8.209 1.00 95.00 175 PHE A N 1
ATOM 1289 C CA . PHE A 1 175 ? -1.982 4.775 -7.187 1.00 95.00 175 PHE A CA 1
ATOM 1290 C C . PHE A 1 175 ? -0.739 5.055 -6.326 1.00 95.00 175 PHE A C 1
ATOM 1292 O O . PHE A 1 175 ? -0.810 4.917 -5.100 1.00 95.00 175 PHE A O 1
ATOM 1299 N N . GLY A 1 176 ? 0.365 5.492 -6.936 1.00 94.19 176 GLY A N 1
ATOM 1300 C CA . GLY A 1 176 ? 1.574 5.943 -6.247 1.00 94.19 176 GLY A CA 1
ATOM 1301 C C . GLY A 1 176 ? 1.302 7.142 -5.335 1.00 94.19 176 GLY A C 1
ATOM 1302 O O . GLY A 1 176 ? 1.612 7.088 -4.145 1.00 94.19 176 GLY A O 1
ATOM 1303 N N . ASP A 1 177 ? 0.610 8.166 -5.837 1.00 92.31 177 ASP A N 1
ATOM 1304 C CA . ASP A 1 177 ? 0.228 9.368 -5.082 1.00 92.31 177 ASP A CA 1
ATOM 1305 C C . ASP A 1 177 ? -0.680 9.046 -3.890 1.00 92.31 177 ASP A C 1
ATOM 1307 O O . ASP A 1 177 ? -0.474 9.525 -2.766 1.00 92.31 177 ASP A O 1
ATOM 1311 N N . ALA A 1 178 ? -1.689 8.195 -4.105 1.00 90.81 178 ALA A N 1
ATOM 1312 C CA . ALA A 1 178 ? -2.558 7.734 -3.029 1.00 90.81 178 ALA A CA 1
ATOM 1313 C C . ALA A 1 178 ? -1.759 6.981 -1.955 1.00 90.81 178 ALA A C 1
ATOM 1315 O O . ALA A 1 178 ? -1.999 7.169 -0.760 1.00 90.81 178 ALA A O 1
ATOM 1316 N N . THR A 1 179 ? -0.781 6.177 -2.370 1.00 90.44 179 THR A N 1
ATOM 1317 C CA . THR A 1 179 ? 0.098 5.436 -1.465 1.00 90.44 179 THR A CA 1
ATOM 1318 C C . THR A 1 179 ? 1.022 6.362 -0.683 1.00 90.44 179 THR A C 1
ATOM 1320 O O . THR A 1 179 ? 1.105 6.229 0.536 1.00 90.44 179 THR A O 1
ATOM 1323 N N . ALA A 1 180 ? 1.646 7.351 -1.329 1.00 89.44 180 ALA A N 1
ATOM 1324 C CA . ALA A 1 180 ? 2.463 8.363 -0.659 1.00 89.44 180 ALA A CA 1
ATOM 1325 C C . ALA A 1 180 ? 1.653 9.094 0.422 1.00 89.44 180 ALA A C 1
ATOM 1327 O O . ALA A 1 180 ? 2.103 9.270 1.557 1.00 89.44 180 ALA A O 1
ATOM 1328 N N . ARG A 1 181 ? 0.403 9.454 0.105 1.00 86.75 181 ARG A N 1
ATOM 1329 C CA . ARG A 1 181 ? -0.515 10.072 1.065 1.00 86.75 181 ARG A CA 1
ATOM 1330 C C . ARG A 1 181 ? -0.840 9.145 2.237 1.00 86.75 181 ARG A C 1
ATOM 1332 O O . ARG A 1 181 ? -0.910 9.618 3.370 1.00 86.75 181 ARG A O 1
ATOM 1339 N N . LEU A 1 182 ? -1.056 7.853 1.987 1.00 85.50 182 LEU A N 1
ATOM 1340 C CA . LEU A 1 182 ? -1.306 6.864 3.039 1.00 85.50 182 LEU A CA 1
ATOM 1341 C C . LEU A 1 182 ? -0.078 6.623 3.914 1.00 85.50 182 LEU A C 1
ATOM 1343 O O . LEU A 1 182 ? -0.225 6.544 5.127 1.00 85.50 182 LEU A O 1
ATOM 1347 N N . ALA A 1 183 ? 1.117 6.560 3.340 1.00 83.62 183 ALA A N 1
ATOM 1348 C CA . ALA A 1 183 ? 2.351 6.406 4.098 1.00 83.62 183 ALA A CA 1
ATOM 1349 C C . ALA A 1 183 ? 2.654 7.646 4.960 1.00 83.62 183 ALA A C 1
ATOM 1351 O O . ALA A 1 183 ? 3.103 7.509 6.094 1.00 83.62 183 ALA A O 1
ATOM 1352 N N . LEU A 1 184 ? 2.321 8.850 4.479 1.00 81.81 184 LEU A N 1
ATOM 1353 C CA . LEU A 1 184 ? 2.485 10.087 5.248 1.00 81.81 184 LEU A CA 1
ATOM 1354 C C . LEU A 1 184 ? 1.435 10.265 6.357 1.00 81.81 184 LEU A C 1
ATOM 1356 O O . LEU A 1 184 ? 1.747 10.810 7.415 1.00 81.81 184 LEU A O 1
ATOM 1360 N N . LEU A 1 185 ? 0.177 9.891 6.102 1.00 80.12 185 LEU A N 1
ATOM 1361 C CA . LEU A 1 185 ? -0.951 10.215 6.988 1.00 80.12 185 LEU A CA 1
ATOM 1362 C C . LEU A 1 185 ? -1.508 9.020 7.760 1.00 80.12 185 LEU A C 1
ATOM 1364 O O . LEU A 1 185 ? -2.250 9.229 8.714 1.00 80.12 185 LEU A O 1
ATOM 1368 N N . GLY A 1 186 ? -1.210 7.792 7.350 1.00 80.56 186 GLY A N 1
ATOM 1369 C CA . GLY A 1 186 ? -1.889 6.586 7.808 1.00 80.56 186 GLY A CA 1
ATOM 1370 C C . GLY A 1 186 ? -3.295 6.441 7.232 1.00 80.56 186 GLY A C 1
ATOM 1371 O O . GLY A 1 186 ? -3.844 7.336 6.572 1.00 80.56 186 GLY A O 1
ATOM 1372 N N . ARG A 1 187 ? -3.923 5.302 7.521 1.00 81.31 187 ARG A N 1
ATOM 1373 C CA . ARG A 1 187 ? -5.326 5.033 7.184 1.00 81.31 187 ARG A CA 1
ATOM 1374 C C . ARG A 1 187 ? -6.249 5.480 8.307 1.00 81.31 187 ARG A C 1
ATOM 1376 O O . ARG A 1 187 ? -5.879 5.456 9.479 1.00 81.31 187 ARG A O 1
ATOM 1383 N N . SER A 1 188 ? -7.458 5.897 7.937 1.00 82.62 188 SER A N 1
ATOM 1384 C CA . SER A 1 188 ? -8.543 6.080 8.902 1.00 82.62 188 SER A CA 1
ATOM 1385 C C . SER A 1 188 ? -8.963 4.735 9.485 1.00 82.62 188 SER A C 1
ATOM 1387 O O . SER A 1 188 ? -8.750 3.688 8.870 1.00 82.62 188 SER A O 1
ATOM 1389 N N . LEU A 1 189 ? -9.585 4.778 10.655 1.00 83.19 189 LEU A N 1
ATOM 1390 C CA . LEU A 1 189 ? -10.051 3.602 11.367 1.00 83.19 189 LEU A CA 1
ATOM 1391 C C . LEU A 1 189 ? -11.526 3.768 11.732 1.00 83.19 189 LEU A C 1
ATOM 1393 O O . LEU A 1 189 ? -11.930 4.809 12.244 1.00 83.19 189 LEU A O 1
ATOM 1397 N N . GLU A 1 190 ? -12.304 2.724 11.488 1.00 89.06 190 GLU A N 1
ATOM 1398 C CA . GLU A 1 190 ? -13.691 2.578 11.913 1.00 89.06 190 GLU A CA 1
ATOM 1399 C C . GLU A 1 190 ? -13.765 1.471 12.966 1.00 89.06 190 GLU A C 1
ATOM 1401 O O . GLU A 1 190 ? -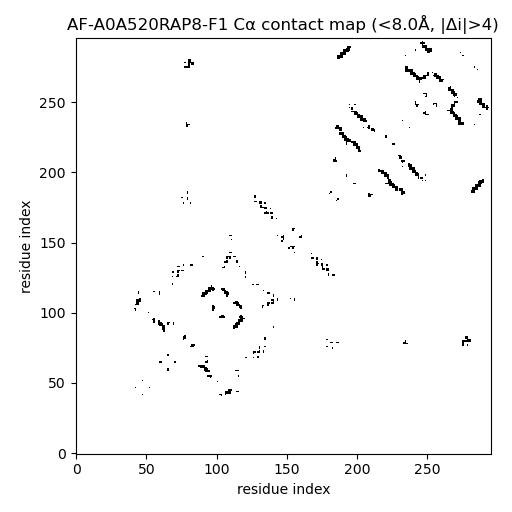13.255 0.372 12.748 1.00 89.06 190 GLU A O 1
ATOM 1406 N N . ILE A 1 191 ? -14.398 1.756 14.104 1.00 88.88 191 ILE A N 1
ATOM 1407 C CA . ILE A 1 191 ? -14.569 0.794 15.197 1.00 88.88 191 ILE A CA 1
ATOM 1408 C C . ILE A 1 191 ? -16.060 0.607 15.438 1.00 88.88 191 ILE A C 1
ATOM 1410 O O . ILE A 1 191 ? -16.754 1.571 15.769 1.00 88.88 191 ILE A O 1
ATOM 1414 N N . HIS A 1 192 ? -16.544 -0.619 15.265 1.00 93.25 192 HIS A N 1
ATOM 1415 C CA . HIS A 1 192 ? -17.918 -1.011 15.545 1.00 93.25 192 HIS A CA 1
ATOM 1416 C C . HIS A 1 192 ? -18.009 -1.709 16.904 1.00 93.25 192 HIS A C 1
ATOM 1418 O O . HIS A 1 192 ? -17.317 -2.696 17.135 1.00 93.25 192 HIS A O 1
ATOM 1424 N N . ASN A 1 193 ? -18.876 -1.220 17.791 1.00 93.25 193 ASN A N 1
ATOM 1425 C CA . ASN A 1 193 ? -19.241 -1.909 19.024 1.00 93.25 193 ASN A CA 1
ATOM 1426 C C . ASN A 1 193 ? -20.491 -2.771 18.787 1.00 93.25 193 ASN A C 1
ATOM 1428 O O . ASN A 1 193 ? -21.605 -2.251 18.783 1.00 93.25 193 ASN A O 1
ATOM 1432 N N . GLY A 1 194 ? -20.303 -4.079 18.623 1.00 91.44 194 GLY A N 1
ATOM 1433 C CA . GLY A 1 194 ? -21.359 -5.089 18.537 1.00 91.44 194 GLY A CA 1
ATOM 1434 C C . GLY A 1 194 ? -21.861 -5.591 19.898 1.00 91.44 194 GLY A C 1
ATOM 1435 O O . GLY A 1 194 ? -22.768 -6.419 19.954 1.00 91.44 194 GLY A O 1
ATOM 1436 N N . CYS A 1 195 ? -21.305 -5.110 21.013 1.00 89.44 195 CYS A N 1
ATOM 1437 C CA . CYS A 1 195 ? -21.750 -5.484 22.351 1.00 89.44 195 CYS A CA 1
ATOM 1438 C C . CYS A 1 195 ? -23.084 -4.820 22.726 1.00 89.44 195 CYS A C 1
ATOM 1440 O O . CYS A 1 195 ? -23.432 -3.739 22.250 1.00 89.44 195 CYS A O 1
ATOM 1442 N N . ALA A 1 196 ? -23.809 -5.449 23.657 1.00 88.75 196 ALA A N 1
ATOM 1443 C CA . ALA A 1 196 ? -25.070 -4.926 24.190 1.00 88.75 196 ALA A CA 1
ATOM 1444 C C . ALA A 1 196 ? -24.895 -3.719 25.138 1.00 88.75 196 ALA A C 1
ATOM 1446 O O . ALA A 1 196 ? -25.859 -3.000 25.392 1.00 88.75 196 ALA A O 1
ATOM 1447 N N . GLY A 1 197 ? -23.679 -3.494 25.647 1.00 88.06 197 GLY A N 1
ATOM 1448 C CA . GLY A 1 197 ? -23.321 -2.378 26.528 1.00 88.06 197 GLY A CA 1
ATOM 1449 C C . GLY A 1 197 ? -22.230 -1.479 25.928 1.00 88.06 197 GLY A C 1
ATOM 1450 O O . GLY A 1 197 ? -21.635 -1.824 24.898 1.00 88.06 197 GLY A O 1
ATOM 1451 N N . PRO A 1 198 ? -21.955 -0.316 26.546 1.00 90.69 198 PRO A N 1
ATOM 1452 C CA . PRO A 1 198 ? -20.864 0.548 26.118 1.00 90.69 198 PRO A CA 1
ATOM 1453 C C . PRO A 1 198 ? -19.506 -0.138 26.317 1.00 90.69 198 PRO A C 1
ATOM 1455 O O . PRO A 1 198 ? -19.290 -0.906 27.263 1.00 90.69 198 PRO A O 1
ATOM 1458 N N . VAL A 1 199 ? -18.581 0.165 25.410 1.00 90.19 199 VAL A N 1
ATOM 1459 C CA . VAL A 1 199 ? -17.187 -0.278 25.476 1.00 90.19 199 VAL A CA 1
ATOM 1460 C C . VAL A 1 199 ? -16.289 0.944 25.406 1.00 90.19 199 VAL A C 1
ATOM 1462 O O . VAL A 1 199 ? -16.504 1.836 24.587 1.00 90.19 199 VAL A O 1
ATOM 1465 N N . HIS A 1 200 ? -15.266 0.972 26.250 1.00 89.88 200 HIS A N 1
ATOM 1466 C CA . HIS A 1 200 ? -14.212 1.970 26.175 1.00 89.88 200 HIS A CA 1
ATOM 1467 C C . HIS A 1 200 ? -13.057 1.424 25.353 1.00 89.88 200 HIS A C 1
ATOM 1469 O O . HIS A 1 200 ? -12.639 0.281 25.548 1.00 89.88 200 HIS A O 1
ATOM 1475 N N . VAL A 1 201 ? -12.547 2.248 24.445 1.00 87.56 201 VAL A N 1
ATOM 1476 C CA . VAL A 1 201 ? -11.446 1.897 23.558 1.00 87.56 201 VAL A CA 1
ATOM 1477 C C . VAL A 1 201 ? -10.306 2.886 23.718 1.00 87.56 201 VAL A C 1
ATOM 1479 O O . VAL A 1 201 ? -10.509 4.098 23.827 1.00 87.56 201 VAL A O 1
ATOM 1482 N N . HIS A 1 202 ? -9.097 2.347 23.689 1.00 83.44 202 HIS A N 1
ATOM 1483 C CA . HIS A 1 202 ? -7.859 3.094 23.603 1.00 83.44 202 HIS A CA 1
ATOM 1484 C C . HIS A 1 202 ? -6.949 2.496 22.541 1.00 83.44 202 HIS A C 1
ATOM 1486 O O . HIS A 1 202 ? -6.873 1.277 22.375 1.00 83.44 202 HIS A O 1
ATOM 1492 N N . LEU A 1 203 ? -6.261 3.385 21.831 1.00 77.50 203 LEU A N 1
ATOM 1493 C CA . LEU A 1 203 ? -5.275 3.036 20.829 1.00 77.50 203 LEU A CA 1
ATOM 1494 C C . LEU A 1 203 ? -3.889 3.423 21.329 1.00 77.50 203 LEU A C 1
ATOM 1496 O O . LEU A 1 203 ? -3.600 4.601 21.532 1.00 77.50 203 LEU A O 1
ATOM 1500 N N . GLU A 1 204 ? -3.031 2.423 21.437 1.00 74.81 204 GLU A N 1
ATOM 1501 C CA . GLU A 1 204 ? -1.609 2.579 21.673 1.00 74.81 204 GLU A CA 1
ATOM 1502 C C . GLU A 1 204 ? -0.880 2.371 20.341 1.00 74.81 204 GLU A C 1
ATOM 1504 O O . GLU A 1 204 ? -0.995 1.322 19.706 1.00 74.81 204 GLU A O 1
ATOM 1509 N N . THR A 1 205 ? -0.161 3.388 19.869 1.00 65.19 205 THR A N 1
ATOM 1510 C CA . THR A 1 205 ? 0.643 3.282 18.644 1.00 65.19 205 THR A CA 1
ATOM 1511 C C . THR A 1 205 ? 2.124 3.248 18.991 1.00 65.19 205 THR A C 1
ATOM 1513 O O . THR A 1 205 ? 2.637 4.213 19.552 1.00 65.19 205 THR A O 1
ATOM 1516 N N . GLU A 1 206 ? 2.835 2.199 18.583 1.00 54.28 206 GLU A N 1
ATOM 1517 C CA . GLU A 1 206 ? 4.296 2.095 18.745 1.00 54.28 206 GLU A CA 1
ATOM 1518 C C . GLU A 1 206 ? 5.058 3.010 17.764 1.00 54.28 206 GLU A C 1
ATOM 1520 O O . GLU A 1 206 ? 6.221 3.342 17.985 1.00 54.28 206 GLU A O 1
ATOM 1525 N N . LYS A 1 207 ? 4.397 3.453 16.685 1.00 51.38 207 LYS A N 1
ATOM 1526 C CA . LYS A 1 207 ? 4.914 4.417 15.701 1.00 51.38 207 LYS A CA 1
ATOM 1527 C C . LYS A 1 207 ? 3.825 5.450 15.372 1.00 51.38 207 LYS A C 1
ATOM 1529 O O . LYS A 1 207 ? 2.995 5.186 14.500 1.00 51.38 207 LYS A O 1
ATOM 1534 N N . PRO A 1 208 ? 3.765 6.605 16.056 1.00 44.59 208 PRO A N 1
ATOM 1535 C CA . PRO A 1 208 ? 2.784 7.630 15.727 1.00 44.59 208 PRO A CA 1
ATOM 1536 C C . PRO A 1 208 ? 3.073 8.190 14.329 1.00 44.59 208 PRO A C 1
ATOM 1538 O O . PRO A 1 208 ? 4.126 8.777 14.084 1.00 44.59 208 PRO A O 1
ATOM 1541 N N . ILE A 1 209 ? 2.129 8.024 13.400 1.00 54.44 209 ILE A N 1
ATOM 1542 C CA . ILE A 1 209 ? 2.146 8.777 12.142 1.00 54.44 209 ILE A CA 1
ATOM 1543 C C . ILE A 1 209 ? 1.840 10.238 12.494 1.00 54.44 209 ILE A C 1
ATOM 1545 O O . ILE A 1 209 ? 1.014 10.491 13.369 1.00 54.44 209 ILE A O 1
ATOM 1549 N N . ALA A 1 210 ? 2.528 11.183 11.843 1.00 41.97 210 ALA A N 1
ATOM 1550 C CA . ALA A 1 210 ? 2.816 12.569 12.257 1.00 41.97 210 ALA A CA 1
ATOM 1551 C C . ALA A 1 210 ? 1.642 13.496 12.676 1.00 41.97 210 ALA A C 1
ATOM 1553 O O . ALA A 1 210 ? 1.846 14.689 12.899 1.00 41.97 210 ALA A O 1
ATOM 1554 N N . ARG A 1 211 ? 0.410 12.994 12.793 1.00 45.38 211 ARG A N 1
ATOM 1555 C CA . ARG A 1 211 ? -0.759 13.696 13.335 1.00 45.38 211 ARG A CA 1
ATOM 1556 C C . ARG A 1 211 ? -1.631 12.772 14.191 1.00 45.38 211 ARG A C 1
ATOM 1558 O O . ARG A 1 211 ? -2.824 12.630 13.927 1.00 45.38 211 ARG A O 1
ATOM 1565 N N . ALA A 1 212 ? -1.069 12.152 15.225 1.00 43.78 212 ALA A N 1
ATOM 1566 C CA . ALA A 1 212 ? -1.912 11.743 16.344 1.00 43.78 212 ALA A CA 1
ATOM 1567 C C . ALA A 1 212 ? -2.478 13.029 16.984 1.00 43.78 212 ALA A C 1
ATOM 1569 O O . ALA A 1 212 ? -1.693 13.935 17.289 1.00 43.78 212 ALA A O 1
ATOM 1570 N N . PRO A 1 213 ? -3.806 13.189 17.139 1.00 40.94 213 PRO A N 1
ATOM 1571 C CA . PRO A 1 213 ? -4.317 14.256 17.987 1.00 40.94 213 PRO A CA 1
ATOM 1572 C C . PRO A 1 213 ? -3.717 14.088 19.389 1.00 40.94 213 PRO A C 1
ATOM 1574 O O . PRO A 1 213 ? -3.530 12.968 19.855 1.00 40.94 213 PRO A O 1
ATOM 1577 N N . ALA A 1 214 ? -3.413 15.203 20.056 1.00 43.06 214 ALA A N 1
ATOM 1578 C CA . ALA A 1 214 ? -2.812 15.230 21.394 1.00 43.06 214 ALA A CA 1
ATOM 1579 C C . ALA A 1 214 ? -3.682 14.572 22.489 1.00 43.06 214 ALA A C 1
ATOM 1581 O O . ALA A 1 214 ? -3.267 14.505 23.643 1.00 43.06 214 ALA A O 1
ATOM 1582 N N . ASP A 1 215 ? -4.873 14.095 22.129 1.00 47.78 215 ASP A N 1
ATOM 1583 C CA . ASP A 1 215 ? -5.789 13.395 23.010 1.00 47.78 215 ASP A CA 1
ATOM 1584 C C . ASP A 1 215 ? -5.565 11.885 22.871 1.00 47.78 215 ASP A C 1
ATOM 1586 O O . ASP A 1 215 ? -6.181 11.189 22.062 1.00 47.78 215 ASP A O 1
ATOM 1590 N N . ILE A 1 216 ? -4.641 11.376 23.684 1.00 53.91 216 ILE A N 1
ATOM 1591 C CA . ILE A 1 216 ? -4.457 9.949 23.977 1.00 53.91 216 ILE A CA 1
ATOM 1592 C C . ILE A 1 216 ? -5.586 9.540 24.948 1.00 53.91 216 ILE A C 1
ATOM 1594 O O . ILE A 1 216 ? -5.368 9.089 26.070 1.00 53.91 216 ILE A O 1
ATOM 1598 N N . GLY A 1 217 ? -6.823 9.836 24.552 1.00 63.88 217 GLY A N 1
ATOM 1599 C CA . GLY A 1 217 ? -8.008 9.745 25.387 1.00 63.88 217 GLY A CA 1
ATOM 1600 C C . GLY A 1 217 ? -8.685 8.388 25.278 1.00 63.88 217 GLY A C 1
ATOM 1601 O O . GLY A 1 217 ? -8.557 7.659 24.292 1.00 63.88 217 GLY A O 1
ATOM 1602 N N . PHE A 1 218 ? -9.438 8.051 26.315 1.00 75.69 218 PHE A N 1
ATOM 1603 C CA . PHE A 1 218 ? -10.372 6.939 26.286 1.00 75.69 218 PHE A CA 1
ATOM 1604 C C . PHE A 1 218 ? -11.623 7.342 25.512 1.00 75.69 218 PHE A C 1
ATOM 1606 O O . PHE A 1 218 ? -12.239 8.361 25.821 1.00 75.69 218 PHE A O 1
ATOM 1613 N N . HIS A 1 219 ? -12.021 6.533 24.533 1.00 85.12 219 HIS A N 1
ATOM 1614 C CA . HIS A 1 219 ? -13.238 6.768 23.764 1.00 85.12 219 HIS A CA 1
ATOM 1615 C C . HIS A 1 219 ? -14.300 5.745 24.141 1.00 85.12 219 HIS A C 1
ATOM 1617 O O . HIS A 1 219 ? -14.118 4.546 23.943 1.00 85.12 219 HIS A O 1
ATOM 1623 N N . GLU A 1 220 ? -15.417 6.219 24.682 1.00 90.19 220 GLU A N 1
ATOM 1624 C CA . GLU A 1 220 ? -16.600 5.388 24.881 1.00 90.19 220 GLU A CA 1
ATOM 1625 C C . GLU A 1 220 ? -17.363 5.237 23.560 1.00 90.19 220 GLU A C 1
ATOM 1627 O O . GLU A 1 220 ? -17.654 6.219 22.873 1.00 90.19 220 GLU A O 1
ATOM 1632 N N . ILE A 1 221 ? -17.700 3.998 23.214 1.00 91.25 221 ILE A N 1
ATOM 1633 C CA . ILE A 1 221 ? -18.520 3.653 22.057 1.00 91.25 221 ILE A CA 1
ATOM 1634 C C . ILE A 1 221 ? -19.807 3.023 22.578 1.00 91.25 221 ILE A C 1
ATOM 1636 O O . ILE A 1 221 ? -19.791 1.932 23.152 1.00 91.25 221 ILE A O 1
ATOM 1640 N N . ALA A 1 222 ? -20.934 3.699 22.363 1.00 92.75 222 ALA A N 1
ATOM 1641 C CA . ALA A 1 222 ? -22.244 3.182 22.747 1.00 92.75 222 ALA A CA 1
ATOM 1642 C C . ALA A 1 222 ? -22.577 1.858 22.031 1.00 92.75 222 ALA A C 1
ATOM 1644 O O . ALA A 1 222 ? -22.070 1.575 20.942 1.00 92.75 222 ALA A O 1
ATOM 1645 N N . ALA A 1 223 ? -23.454 1.059 22.641 1.00 92.19 223 ALA A N 1
ATOM 1646 C CA . ALA A 1 223 ? -23.884 -0.235 22.116 1.00 92.19 223 ALA A CA 1
ATOM 1647 C C . ALA A 1 223 ? -24.423 -0.135 20.676 1.00 92.19 223 ALA A C 1
ATOM 1649 O O . ALA A 1 223 ? -25.206 0.765 20.347 1.00 92.19 223 ALA A O 1
ATOM 1650 N N . GLY A 1 224 ? -23.993 -1.052 19.809 1.00 90.50 224 GLY A N 1
ATOM 1651 C CA . GLY A 1 224 ? -24.390 -1.116 18.400 1.00 90.50 224 GLY A CA 1
ATOM 1652 C C . GLY A 1 224 ? -23.896 0.046 17.529 1.00 90.50 224 GLY A C 1
ATOM 1653 O O . GLY A 1 224 ? -24.348 0.182 16.389 1.00 90.50 224 GLY A O 1
ATOM 1654 N N . LYS A 1 225 ? -23.030 0.935 18.037 1.00 94.81 225 LYS A N 1
ATOM 1655 C CA . LYS A 1 225 ? -22.552 2.109 17.290 1.00 94.81 225 LYS A CA 1
ATOM 1656 C C . LYS A 1 225 ? -21.198 1.873 16.645 1.00 94.81 225 LYS A C 1
ATOM 1658 O O . LYS A 1 225 ? -20.363 1.122 17.138 1.00 94.81 225 LYS A O 1
ATOM 1663 N N . THR A 1 226 ? -20.985 2.589 15.547 1.00 94.12 226 THR A N 1
ATOM 1664 C CA . THR A 1 226 ? -19.694 2.693 14.871 1.00 94.12 226 THR A CA 1
ATOM 1665 C C . THR A 1 226 ? -19.173 4.110 15.022 1.00 94.12 226 THR A C 1
ATOM 1667 O O . THR A 1 226 ? -19.924 5.064 14.814 1.00 94.12 226 THR A O 1
ATOM 1670 N N . ILE A 1 227 ? -17.892 4.247 15.347 1.00 90.25 227 ILE A N 1
ATOM 1671 C CA . ILE A 1 227 ? -17.198 5.534 15.333 1.00 90.25 227 ILE A CA 1
ATOM 1672 C C . ILE A 1 227 ? -16.073 5.523 14.307 1.00 90.25 227 ILE A C 1
ATOM 1674 O O . ILE A 1 227 ? -15.480 4.482 14.022 1.00 90.25 227 ILE A O 1
ATOM 1678 N N . VAL A 1 228 ? -15.756 6.707 13.793 1.00 87.19 228 VAL A N 1
ATOM 1679 C CA . VAL A 1 228 ? -14.491 6.951 13.102 1.00 87.19 228 VAL A CA 1
ATOM 1680 C C . VAL A 1 228 ? -13.498 7.416 14.157 1.00 87.19 228 VAL A C 1
ATOM 1682 O O . VAL A 1 228 ? -13.732 8.425 14.823 1.00 87.19 228 VAL A O 1
ATOM 1685 N N . TRP A 1 229 ? -12.409 6.673 14.328 1.00 83.62 229 TRP A N 1
ATOM 1686 C CA . TRP A 1 229 ? -11.358 7.053 15.261 1.00 83.62 229 TRP A CA 1
ATOM 1687 C C . TRP A 1 229 ? -10.729 8.381 14.817 1.00 83.62 229 TRP A C 1
ATOM 1689 O O . TRP A 1 229 ? -10.454 8.554 13.624 1.00 83.62 229 TRP A O 1
ATOM 1699 N N . PRO A 1 230 ? -10.487 9.329 15.738 1.00 73.81 230 PRO A N 1
ATOM 1700 C CA . PRO A 1 230 ? -9.970 10.646 15.372 1.00 73.81 230 PRO A CA 1
ATOM 1701 C C . PRO A 1 230 ? -8.528 10.593 14.838 1.00 73.81 230 PRO A C 1
ATOM 1703 O O . PRO A 1 230 ? -8.123 11.459 14.063 1.00 73.81 230 PRO A O 1
ATOM 1706 N N . GLY A 1 231 ? -7.753 9.578 15.232 1.00 72.81 231 GLY A N 1
ATOM 1707 C CA . GLY A 1 231 ? -6.404 9.320 14.726 1.00 72.81 231 GLY A CA 1
ATOM 1708 C C . GLY A 1 231 ? -6.368 8.458 13.459 1.00 72.81 231 GLY A C 1
ATOM 1709 O O . GLY A 1 231 ? -7.342 7.816 13.069 1.00 72.81 231 GLY A O 1
ATOM 1710 N N . ARG A 1 232 ? -5.193 8.407 12.832 1.00 78.19 232 ARG A N 1
ATOM 1711 C CA . ARG A 1 232 ? -4.882 7.524 11.701 1.00 78.19 232 ARG A CA 1
ATOM 1712 C C . ARG A 1 232 ? -3.731 6.594 12.056 1.00 78.19 232 ARG A C 1
ATOM 1714 O O . ARG A 1 232 ? -2.939 6.919 12.935 1.00 78.19 232 ARG A O 1
ATOM 1721 N N . THR A 1 233 ? -3.636 5.451 11.381 1.00 74.06 233 THR A N 1
ATOM 1722 C CA . THR A 1 233 ? -2.641 4.432 11.735 1.00 74.06 233 THR A CA 1
ATOM 1723 C C . THR A 1 233 ? -2.167 3.576 10.555 1.00 74.06 233 THR A C 1
ATOM 1725 O O . THR A 1 233 ? -2.833 3.517 9.518 1.00 74.06 233 THR A O 1
ATOM 1728 N N . ALA A 1 234 ? -1.016 2.921 10.729 1.00 71.62 234 ALA A N 1
ATOM 1729 C CA . ALA A 1 234 ? -0.576 1.749 9.970 1.00 71.62 234 ALA A CA 1
ATOM 1730 C C . ALA A 1 234 ? -0.793 0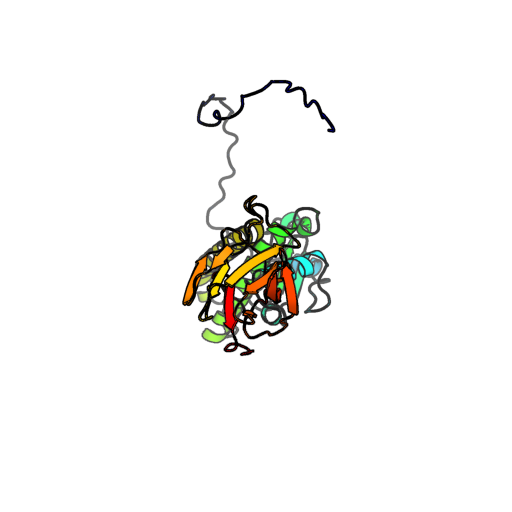.502 10.843 1.00 71.62 234 ALA A C 1
ATOM 1732 O O . ALA A 1 234 ? -0.699 0.574 12.069 1.00 71.62 234 ALA A O 1
ATOM 1733 N N . SER A 1 235 ? -1.137 -0.633 10.240 1.00 65.12 235 SER A N 1
ATOM 1734 C CA . SER A 1 235 ? -1.720 -1.760 10.978 1.00 65.12 235 SER A CA 1
ATOM 1735 C C . SER A 1 235 ? -0.800 -2.400 12.019 1.00 65.12 235 SER A C 1
ATOM 1737 O O . SER A 1 235 ? -1.212 -2.642 13.149 1.00 65.12 235 SER A O 1
ATOM 1739 N N . SER A 1 236 ? 0.458 -2.661 11.672 1.00 63.03 236 SER A N 1
ATOM 1740 C CA . SER A 1 236 ? 1.374 -3.452 12.498 1.00 63.03 236 SER A CA 1
ATOM 1741 C C . SER A 1 236 ? 1.838 -2.704 13.747 1.00 63.03 236 SER A C 1
ATOM 1743 O O . SER A 1 236 ? 2.270 -3.330 14.711 1.00 63.03 236 SER A O 1
ATOM 1745 N N . ALA A 1 237 ? 1.716 -1.376 13.760 1.00 61.81 237 ALA A N 1
ATOM 1746 C CA . ALA A 1 237 ? 2.163 -0.523 14.854 1.00 61.81 237 ALA A CA 1
ATOM 1747 C C . ALA A 1 237 ? 1.054 -0.199 15.870 1.00 61.81 237 ALA A C 1
ATOM 1749 O O . ALA A 1 237 ? 1.310 0.523 16.830 1.00 61.81 237 ALA A O 1
ATOM 1750 N N . ALA A 1 238 ? -0.172 -0.686 15.655 1.00 72.12 238 ALA A N 1
ATOM 1751 C CA . ALA A 1 238 ? -1.361 -0.257 16.382 1.00 72.12 238 ALA A CA 1
ATOM 1752 C C . ALA A 1 238 ? -1.893 -1.356 17.310 1.00 72.12 238 ALA A C 1
ATOM 1754 O O . ALA A 1 238 ? -2.400 -2.379 16.840 1.00 72.12 238 ALA A O 1
ATOM 1755 N N . LEU A 1 239 ? -1.802 -1.135 18.621 1.00 79.94 239 LEU A N 1
ATOM 1756 C CA . LEU A 1 239 ? -2.389 -1.982 19.652 1.00 79.94 239 LEU A CA 1
ATOM 1757 C C . LEU A 1 239 ? -3.684 -1.347 20.168 1.00 79.94 239 LEU A C 1
ATOM 1759 O O . LEU A 1 239 ? -3.703 -0.225 20.666 1.00 79.94 239 LEU A O 1
ATOM 1763 N N . PHE A 1 240 ? -4.776 -2.088 20.053 1.00 82.12 240 PHE A N 1
ATOM 1764 C CA . PHE A 1 240 ? -6.082 -1.703 20.558 1.00 82.12 240 PHE A CA 1
ATOM 1765 C C . PHE A 1 240 ? -6.318 -2.337 21.906 1.00 82.12 240 PHE A C 1
ATOM 1767 O O . PHE A 1 240 ? -6.080 -3.529 22.080 1.00 82.12 240 PHE A O 1
ATOM 1774 N N . HIS A 1 241 ? -6.860 -1.546 22.817 1.00 85.62 241 HIS A N 1
ATOM 1775 C CA . HIS A 1 241 ? -7.349 -1.987 24.107 1.00 85.62 241 HIS A CA 1
ATOM 1776 C C . HIS A 1 241 ? -8.835 -1.663 24.165 1.00 85.62 241 HIS A C 1
ATOM 1778 O O . HIS A 1 241 ? -9.228 -0.524 23.917 1.00 85.62 241 HIS A O 1
ATOM 1784 N N . ALA A 1 242 ? -9.658 -2.658 24.470 1.00 87.62 242 ALA A N 1
ATOM 1785 C CA . ALA A 1 242 ? -11.093 -2.500 24.652 1.00 87.62 242 ALA A CA 1
ATOM 1786 C C . ALA A 1 242 ? -11.480 -3.049 26.022 1.00 87.62 242 ALA A C 1
ATOM 1788 O O . ALA A 1 242 ? -11.104 -4.176 26.346 1.00 87.62 242 ALA A O 1
ATOM 1789 N N . TRP A 1 243 ? -12.236 -2.299 26.821 1.00 88.44 243 TRP A N 1
ATOM 1790 C CA . TRP A 1 243 ? -12.737 -2.789 28.105 1.00 88.44 243 TRP A CA 1
ATOM 1791 C C . TRP A 1 243 ? -14.169 -2.376 28.403 1.00 88.44 243 TRP A C 1
ATOM 1793 O O . TRP A 1 243 ? -14.678 -1.358 27.934 1.00 88.44 243 TRP A O 1
ATOM 1803 N N . SER A 1 244 ? -14.810 -3.189 29.235 1.00 85.12 244 SER A N 1
ATOM 1804 C CA . SER A 1 244 ? -16.145 -2.946 29.766 1.00 85.12 244 SER A CA 1
ATOM 1805 C C . SER A 1 244 ? -16.257 -3.502 31.187 1.00 85.12 244 SER A C 1
ATOM 1807 O O . SER A 1 244 ? -15.547 -4.437 31.568 1.00 85.12 244 SER A O 1
ATOM 1809 N N . LYS A 1 245 ? -17.139 -2.905 31.995 1.00 82.12 245 LYS A N 1
ATOM 1810 C CA . LYS A 1 245 ? -17.483 -3.417 33.333 1.00 82.12 245 LYS A CA 1
ATOM 1811 C C . LYS A 1 245 ? -18.428 -4.614 33.270 1.00 82.12 245 LYS A C 1
ATOM 1813 O O . LYS A 1 245 ? -18.445 -5.429 34.185 1.00 82.12 245 LYS A O 1
ATOM 1818 N N . GLU A 1 246 ? -19.236 -4.691 32.218 1.00 79.19 246 GLU A N 1
ATOM 1819 C CA . GLU A 1 246 ? -20.415 -5.562 32.168 1.00 79.19 246 GLU A CA 1
ATOM 1820 C C . GLU A 1 246 ? -20.155 -6.836 31.370 1.00 79.19 246 GLU A C 1
ATOM 1822 O O . GLU A 1 246 ? -20.662 -7.906 31.698 1.00 79.19 246 GLU A O 1
ATOM 1827 N N . VAL A 1 247 ? -19.348 -6.727 30.319 1.00 79.62 247 VAL A N 1
ATOM 1828 C CA . VAL A 1 247 ? -19.158 -7.778 29.321 1.00 79.62 247 VAL A CA 1
ATOM 1829 C C . VAL A 1 247 ? -17.684 -7.935 28.990 1.00 79.62 247 VAL A C 1
ATOM 1831 O O . VAL A 1 247 ? -16.920 -6.979 29.075 1.00 79.62 247 VAL A O 1
ATOM 1834 N N . SER A 1 248 ? -17.271 -9.145 28.606 1.00 84.31 248 SER A N 1
ATOM 1835 C CA . SER A 1 248 ? -15.903 -9.368 28.134 1.00 84.31 248 SER A CA 1
ATOM 1836 C C . SER A 1 248 ? -15.826 -9.068 26.639 1.00 84.31 248 SER A C 1
ATOM 1838 O O . SER A 1 248 ? -16.361 -9.865 25.859 1.00 84.31 248 SER A O 1
ATOM 1840 N N . PRO A 1 249 ? -15.161 -7.974 26.223 1.00 86.56 249 PRO A N 1
ATOM 1841 C CA . PRO A 1 249 ? -15.026 -7.651 24.812 1.00 86.56 249 PRO A CA 1
ATOM 1842 C C . PRO A 1 249 ? -14.094 -8.637 24.105 1.00 86.56 249 PRO A C 1
ATOM 1844 O O . PRO A 1 249 ? -13.262 -9.302 24.723 1.00 86.56 249 PRO A O 1
ATOM 1847 N N . SER A 1 250 ? -14.222 -8.712 22.793 1.00 87.31 250 SER A N 1
ATOM 1848 C CA . SER A 1 250 ? -13.433 -9.504 21.857 1.00 87.31 250 SER A CA 1
ATOM 1849 C C . SER A 1 250 ? -13.211 -8.633 20.632 1.00 87.31 250 SER A C 1
ATOM 1851 O O . SER A 1 250 ? -14.176 -8.099 20.101 1.00 87.31 250 SER A O 1
ATOM 1853 N N . ILE A 1 251 ? -11.971 -8.480 20.180 1.00 85.44 251 ILE A N 1
ATOM 1854 C CA . ILE A 1 251 ? -11.653 -7.631 19.022 1.00 85.44 251 ILE A CA 1
ATOM 1855 C C . ILE A 1 251 ? -11.440 -8.549 17.820 1.00 85.44 251 ILE A C 1
ATOM 1857 O O . ILE A 1 251 ? -10.605 -9.448 17.890 1.00 85.44 251 ILE A O 1
ATOM 1861 N N . ASP A 1 252 ? -12.222 -8.367 16.757 1.00 83.31 252 ASP A N 1
ATOM 1862 C CA . ASP A 1 252 ? -12.237 -9.192 15.540 1.00 83.31 252 ASP A CA 1
ATOM 1863 C C . ASP A 1 252 ? -12.282 -10.704 15.836 1.00 83.31 252 ASP A C 1
ATOM 1865 O O . ASP A 1 252 ? -11.546 -11.510 15.266 1.00 83.31 252 ASP A O 1
ATOM 1869 N N . GLY A 1 253 ? -13.116 -11.098 16.803 1.00 73.69 253 GLY A N 1
ATOM 1870 C CA . GLY A 1 253 ? -13.252 -12.492 17.242 1.00 73.69 253 GLY A CA 1
ATOM 1871 C C . GLY A 1 253 ? -12.092 -13.039 18.091 1.00 73.69 253 GLY A C 1
ATOM 1872 O O . GLY A 1 253 ? -12.205 -14.143 18.628 1.00 73.69 253 GLY A O 1
ATOM 1873 N N . ALA A 1 254 ? -11.006 -12.283 18.286 1.00 71.94 254 ALA A N 1
ATOM 1874 C CA . ALA A 1 254 ? -9.919 -12.660 19.181 1.00 71.94 254 ALA A CA 1
ATOM 1875 C C . ALA A 1 254 ? -10.278 -12.354 20.644 1.00 71.94 254 ALA A C 1
ATOM 1877 O O . ALA A 1 254 ? -10.449 -11.200 21.052 1.00 71.94 254 ALA A O 1
ATOM 1878 N N . ARG A 1 255 ? -10.348 -13.414 21.457 1.00 66.81 255 ARG A N 1
ATOM 1879 C CA . ARG A 1 255 ? -10.587 -13.335 22.901 1.00 66.81 255 ARG A CA 1
ATOM 1880 C C . ARG A 1 255 ? -9.280 -13.500 23.656 1.00 66.81 255 ARG A C 1
ATOM 1882 O O . ARG A 1 255 ? -8.723 -14.591 23.715 1.00 66.81 255 ARG A O 1
ATOM 1889 N N . ASN A 1 256 ? -8.826 -12.434 24.294 1.00 68.94 256 ASN A N 1
ATOM 1890 C CA . ASN A 1 256 ? -7.726 -12.485 25.257 1.00 68.94 256 ASN A CA 1
ATOM 1891 C C . ASN A 1 256 ? -8.055 -11.708 26.535 1.00 68.94 256 ASN A C 1
ATOM 1893 O O . ASN A 1 256 ? -7.168 -11.143 27.172 1.00 68.94 256 ASN A O 1
ATOM 1897 N N . GLY A 1 257 ? -9.348 -11.716 26.877 1.00 67.12 257 GLY A N 1
ATOM 1898 C CA . GLY A 1 257 ? -9.938 -11.011 28.003 1.00 67.12 257 GLY A CA 1
ATOM 1899 C C . GLY A 1 257 ? -9.181 -11.250 29.307 1.00 67.12 257 GLY A C 1
ATOM 1900 O O . GLY A 1 257 ? -9.163 -12.360 29.834 1.00 67.12 257 GLY A O 1
ATOM 1901 N N . GLN A 1 258 ? -8.589 -10.191 29.845 1.00 78.06 258 GLN A N 1
ATOM 1902 C CA . GLN A 1 258 ? -7.989 -10.127 31.168 1.00 78.06 258 GLN A CA 1
ATOM 1903 C C . GLN A 1 258 ? -8.880 -9.276 32.077 1.00 78.06 258 GLN A C 1
ATOM 19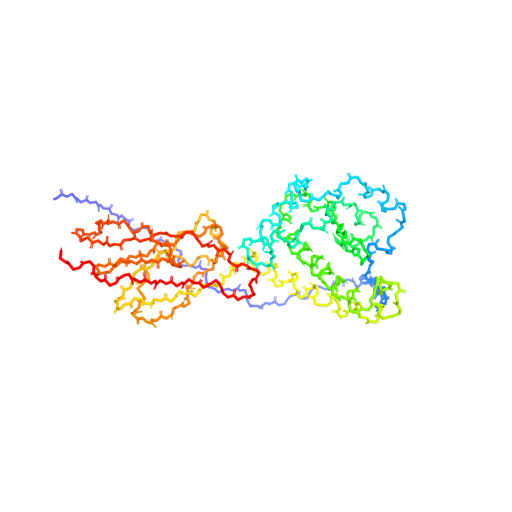05 O O . GLN A 1 258 ? -9.419 -8.254 31.658 1.00 78.06 258 GLN A O 1
ATOM 1910 N N . ARG A 1 259 ? -9.025 -9.669 33.346 1.00 80.44 259 ARG A N 1
ATOM 1911 C CA . ARG A 1 259 ? -9.617 -8.786 34.357 1.00 80.44 259 ARG A CA 1
ATOM 1912 C C . ARG A 1 259 ? -8.569 -7.790 34.847 1.00 80.44 259 ARG A C 1
ATOM 1914 O O . ARG A 1 259 ? -7.494 -8.200 35.283 1.00 80.44 259 ARG A O 1
ATOM 1921 N N . VAL A 1 260 ? -8.892 -6.504 34.800 1.00 78.56 260 VAL A N 1
ATOM 1922 C CA . VAL A 1 260 ? -8.048 -5.407 35.294 1.00 78.56 260 VAL A CA 1
ATOM 1923 C C . VAL A 1 260 ? -8.839 -4.549 36.276 1.00 78.56 260 VAL A C 1
ATOM 1925 O O . VAL A 1 260 ? -10.059 -4.449 36.169 1.00 78.56 260 VAL A O 1
ATOM 1928 N N . ILE A 1 261 ? -8.159 -3.954 37.256 1.00 79.00 261 ILE A N 1
ATOM 1929 C CA . ILE A 1 261 ? -8.776 -3.007 38.191 1.00 79.00 261 ILE A CA 1
ATOM 1930 C C . ILE A 1 261 ? -8.405 -1.595 37.745 1.00 79.00 261 ILE A C 1
ATOM 1932 O O . ILE A 1 261 ? -7.223 -1.266 37.695 1.00 79.00 261 ILE A O 1
ATOM 1936 N N . ILE A 1 262 ? -9.405 -0.771 37.441 1.00 74.56 262 ILE A N 1
ATOM 1937 C CA . ILE A 1 262 ? -9.233 0.644 37.089 1.00 74.56 262 ILE A CA 1
ATOM 1938 C C . ILE A 1 262 ? -10.049 1.447 38.102 1.00 74.56 262 ILE A C 1
ATOM 1940 O O . ILE A 1 262 ? -11.242 1.194 38.276 1.00 74.56 262 ILE A O 1
ATOM 1944 N N . ASP A 1 263 ? -9.392 2.351 38.829 1.00 78.12 263 ASP A N 1
ATOM 1945 C CA . ASP A 1 263 ? -9.996 3.174 39.889 1.00 78.12 263 ASP A CA 1
ATOM 1946 C C . ASP A 1 263 ? -10.816 2.369 40.918 1.00 78.12 263 ASP A C 1
ATOM 1948 O O . ASP A 1 263 ? -11.906 2.753 41.335 1.00 78.12 263 ASP A O 1
ATOM 1952 N N . GLY A 1 264 ? -10.298 1.201 41.317 1.00 79.00 264 GLY A N 1
ATOM 1953 C CA . GLY A 1 264 ? -10.926 0.326 42.314 1.00 79.00 264 GLY A CA 1
ATOM 1954 C C . GLY A 1 264 ? -12.105 -0.513 41.805 1.00 79.00 264 GLY A C 1
ATOM 1955 O O . GLY A 1 264 ? -12.642 -1.311 42.570 1.00 79.00 264 GLY A O 1
ATOM 1956 N N . ALA A 1 265 ? -12.487 -0.393 40.530 1.00 80.19 265 ALA A N 1
ATOM 1957 C CA . ALA A 1 265 ? -13.534 -1.206 39.915 1.00 80.19 265 ALA A CA 1
ATOM 1958 C C . ALA A 1 265 ? -12.942 -2.273 38.972 1.00 80.19 265 ALA A C 1
ATOM 1960 O O . ALA A 1 265 ? -11.975 -1.986 38.263 1.00 80.19 265 ALA A O 1
ATOM 1961 N N . PRO A 1 266 ? -13.506 -3.495 38.931 1.00 80.62 266 PRO A N 1
ATOM 1962 C CA . PRO A 1 266 ? -13.086 -4.518 37.985 1.00 80.62 266 PRO A CA 1
ATOM 1963 C C . PRO A 1 266 ? -13.639 -4.249 36.581 1.00 80.62 266 PRO A C 1
ATOM 1965 O O . PRO A 1 266 ? -14.807 -3.902 36.412 1.00 80.62 266 PRO A O 1
ATOM 1968 N N . TYR A 1 267 ? -12.800 -4.476 35.577 1.00 83.31 267 TYR A N 1
ATOM 1969 C CA . TYR A 1 267 ? -13.135 -4.409 34.160 1.00 83.31 267 TYR A CA 1
ATOM 1970 C C . TYR A 1 267 ? -12.619 -5.651 33.443 1.00 83.31 267 TYR A C 1
ATOM 1972 O O . TYR A 1 267 ? -11.571 -6.196 33.794 1.00 83.31 267 TYR A O 1
ATOM 1980 N N . PHE A 1 268 ? -13.334 -6.074 32.408 1.00 84.94 268 PHE A N 1
ATOM 1981 C CA . PHE A 1 268 ? -12.837 -7.036 31.434 1.00 84.94 268 PHE A CA 1
ATOM 1982 C C . PHE A 1 268 ? -12.189 -6.271 30.292 1.00 84.94 268 PHE A C 1
ATOM 1984 O O . PHE A 1 268 ? -12.834 -5.417 29.693 1.00 84.94 268 PHE A O 1
ATOM 1991 N N . MET A 1 269 ? -10.936 -6.584 29.990 1.00 85.44 269 MET A N 1
ATOM 1992 C CA . MET A 1 269 ? -10.139 -5.913 28.974 1.00 85.44 269 MET A CA 1
ATOM 1993 C C . MET A 1 269 ? -9.619 -6.923 27.960 1.00 8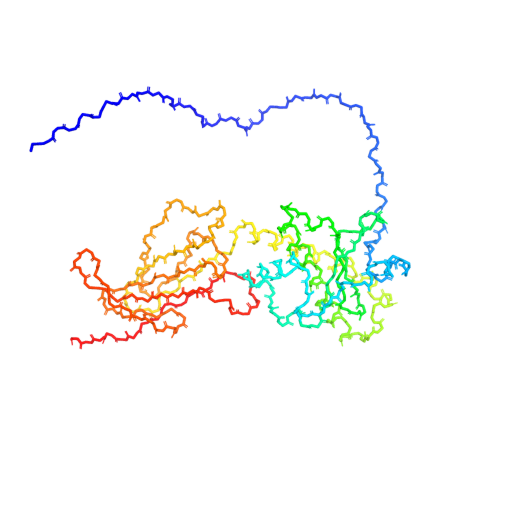5.44 269 MET A C 1
ATOM 1995 O O . MET A 1 269 ? -9.000 -7.909 28.343 1.00 85.44 269 MET A O 1
ATOM 1999 N N . SER A 1 270 ? -9.800 -6.644 26.678 1.00 87.06 270 SER A N 1
ATOM 2000 C CA . SER A 1 270 ? -9.153 -7.363 25.582 1.00 87.06 270 SER A CA 1
ATOM 2001 C C . SER A 1 270 ? -8.198 -6.438 24.850 1.00 87.06 270 SER A C 1
ATOM 2003 O O . SER A 1 270 ? -8.408 -5.226 24.790 1.00 87.06 270 SER A O 1
ATOM 2005 N N . ARG A 1 271 ? -7.146 -7.024 24.285 1.00 84.88 271 ARG A N 1
ATOM 2006 C CA . ARG A 1 271 ? -6.127 -6.308 23.519 1.00 84.88 271 ARG A CA 1
ATOM 2007 C C . ARG A 1 271 ? -5.942 -6.939 22.148 1.00 84.88 271 ARG A C 1
ATOM 2009 O O . ARG A 1 271 ? -5.940 -8.155 22.036 1.00 84.88 271 ARG A O 1
ATOM 2016 N N . ALA A 1 272 ? -5.738 -6.180 21.090 1.00 80.50 272 ALA A N 1
ATOM 2017 C CA . ALA A 1 272 ? -5.441 -6.778 19.792 1.00 80.50 272 ALA A CA 1
ATOM 2018 C C . ALA A 1 272 ? -4.566 -5.853 18.970 1.00 80.50 272 ALA A C 1
ATOM 2020 O O . ALA A 1 272 ? -4.799 -4.648 18.923 1.00 80.50 272 ALA A O 1
ATOM 2021 N N . ARG A 1 273 ? -3.556 -6.421 18.313 1.00 78.81 273 ARG A N 1
ATOM 2022 C CA . ARG A 1 273 ? -2.833 -5.694 17.275 1.00 78.81 273 ARG A CA 1
ATOM 2023 C C . ARG A 1 273 ? -3.692 -5.709 16.018 1.00 78.81 273 ARG A C 1
ATOM 2025 O O . ARG A 1 273 ? -4.238 -6.754 15.665 1.00 78.81 273 ARG A O 1
ATOM 2032 N N . LEU A 1 274 ? -3.811 -4.562 15.361 1.00 74.50 274 LEU A N 1
ATOM 2033 C CA . LEU A 1 274 ? -4.560 -4.466 14.117 1.00 74.50 274 LEU A CA 1
ATOM 2034 C C . LEU A 1 274 ? -3.900 -5.348 13.054 1.00 74.50 274 LEU A C 1
ATOM 2036 O O . LEU A 1 274 ? -2.749 -5.144 12.669 1.00 74.50 274 LEU A O 1
ATOM 2040 N N . SER A 1 275 ? -4.641 -6.343 12.583 1.00 68.75 275 SER A N 1
ATOM 2041 C CA . SER A 1 275 ? -4.197 -7.197 11.488 1.00 68.75 275 SER A CA 1
ATOM 2042 C C . SER A 1 275 ? -4.718 -6.646 10.166 1.00 68.75 275 SER A C 1
ATOM 2044 O O . SER A 1 275 ? -5.881 -6.255 10.062 1.00 68.75 275 SER A O 1
ATOM 2046 N N . VAL A 1 276 ? -3.869 -6.612 9.136 1.00 66.88 276 VAL A N 1
ATOM 2047 C CA . VAL A 1 276 ? -4.336 -6.324 7.774 1.00 66.88 276 VAL A CA 1
ATOM 2048 C C . VAL A 1 276 ? -4.916 -7.599 7.207 1.00 66.88 276 VAL A C 1
ATOM 2050 O O . VAL A 1 276 ? -4.185 -8.527 6.868 1.00 66.88 276 VAL A O 1
ATOM 2053 N N . GLN A 1 277 ? -6.232 -7.634 7.051 1.00 60.31 277 GLN A N 1
ATOM 2054 C CA . GLN A 1 277 ? -6.855 -8.643 6.212 1.00 60.31 277 GLN A CA 1
ATOM 2055 C C . GLN A 1 277 ? -6.901 -8.125 4.776 1.00 60.31 277 GLN A C 1
ATOM 2057 O O . GLN A 1 277 ? -7.725 -7.274 4.448 1.00 60.31 277 GLN A O 1
ATOM 2062 N N . ALA A 1 278 ? -6.007 -8.658 3.939 1.00 60.66 278 ALA A N 1
ATOM 2063 C CA . ALA A 1 278 ? -5.952 -8.446 2.492 1.00 60.66 278 ALA A CA 1
ATOM 2064 C C . ALA A 1 278 ? -5.741 -6.980 2.025 1.00 60.66 278 ALA A C 1
ATOM 2066 O O . ALA A 1 278 ? -5.860 -6.024 2.801 1.00 60.66 278 ALA A O 1
ATOM 2067 N N . PRO A 1 279 ? -5.419 -6.766 0.733 1.00 64.44 279 PRO A N 1
ATOM 2068 C CA . PRO A 1 279 ? -5.350 -5.423 0.176 1.00 64.44 279 PRO A CA 1
ATOM 2069 C C . PRO A 1 279 ? -6.711 -4.719 0.289 1.00 64.44 279 PRO A C 1
ATOM 2071 O O . PRO A 1 279 ? -7.703 -5.157 -0.294 1.00 64.44 279 PRO A O 1
ATOM 2074 N N . THR A 1 280 ? -6.778 -3.614 1.031 1.00 69.00 280 THR A N 1
ATOM 2075 C CA . THR A 1 280 ? -8.015 -2.862 1.285 1.00 69.00 280 THR A CA 1
ATOM 2076 C C . THR A 1 280 ? -7.784 -1.371 1.057 1.00 69.00 280 THR A C 1
ATOM 2078 O O . THR A 1 280 ? -6.900 -0.763 1.648 1.00 69.00 280 THR A O 1
ATOM 2081 N N . ARG A 1 281 ? -8.610 -0.745 0.206 1.00 64.56 281 ARG A N 1
ATOM 2082 C CA . ARG A 1 281 ? -8.491 0.690 -0.142 1.00 64.56 281 ARG A CA 1
ATOM 2083 C C . ARG A 1 281 ? -9.206 1.638 0.837 1.00 64.56 281 ARG A C 1
ATOM 2085 O O . ARG A 1 281 ? -9.192 2.847 0.633 1.00 64.56 281 ARG A O 1
ATOM 2092 N N . GLY A 1 282 ? -9.878 1.095 1.852 1.00 74.19 282 GLY A N 1
ATOM 2093 C CA . GLY A 1 282 ? -10.764 1.832 2.760 1.00 74.19 282 GLY A CA 1
ATOM 2094 C C . GLY A 1 282 ? -10.153 2.131 4.135 1.00 74.19 282 GLY A C 1
ATOM 2095 O O . GLY A 1 282 ? -8.945 1.995 4.322 1.00 74.19 282 GLY A O 1
ATOM 2096 N N . PRO A 1 283 ? -10.957 2.512 5.136 1.00 81.31 283 PRO A N 1
ATOM 2097 C CA . PRO A 1 283 ? -10.508 2.518 6.525 1.00 81.31 283 PRO A CA 1
ATOM 2098 C C . PRO A 1 283 ? -10.132 1.105 6.986 1.00 81.31 283 PRO A C 1
ATOM 2100 O O . PRO A 1 283 ? -10.612 0.113 6.431 1.00 81.31 283 PRO A O 1
ATOM 2103 N N . PHE A 1 284 ? -9.285 1.008 8.007 1.00 82.56 284 PHE A N 1
ATOM 2104 C CA . PHE A 1 284 ? -9.247 -0.204 8.816 1.00 82.56 284 PHE A CA 1
ATOM 2105 C C . PHE A 1 284 ? -10.581 -0.342 9.541 1.00 82.56 284 PHE A C 1
ATOM 2107 O O . PHE A 1 284 ? -11.138 0.657 9.993 1.00 82.56 284 PHE A O 1
ATOM 2114 N N . ARG A 1 285 ? -11.106 -1.560 9.625 1.00 85.62 285 ARG A N 1
ATOM 2115 C CA . ARG A 1 285 ? -12.364 -1.838 10.313 1.00 85.62 285 ARG A CA 1
ATOM 2116 C C . ARG A 1 285 ? -12.092 -2.817 11.430 1.00 85.62 285 ARG A C 1
ATOM 2118 O O . ARG A 1 285 ? -11.557 -3.885 11.161 1.00 85.62 285 ARG A O 1
ATOM 2125 N N . LEU A 1 286 ? -12.459 -2.423 12.640 1.00 85.69 286 LEU A N 1
ATOM 2126 C CA . LEU A 1 286 ? -12.416 -3.263 13.825 1.00 85.69 286 LEU A CA 1
ATOM 2127 C C . LEU A 1 286 ? -13.837 -3.507 14.302 1.00 85.69 286 LEU A C 1
ATOM 2129 O O . LEU A 1 286 ? -14.630 -2.570 14.424 1.00 85.69 286 LEU A O 1
ATOM 2133 N N . THR A 1 287 ? -14.135 -4.758 14.606 1.00 89.62 287 TH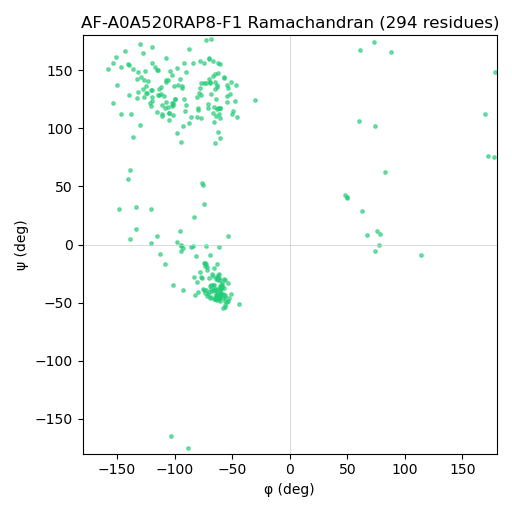R A N 1
ATOM 2134 C CA . THR A 1 287 ? -15.385 -5.161 15.239 1.00 89.62 287 THR A CA 1
ATOM 2135 C C . THR A 1 287 ? -15.092 -5.585 16.665 1.00 89.62 287 THR A C 1
ATOM 2137 O O . THR A 1 287 ? -14.203 -6.395 16.915 1.00 89.62 287 THR A O 1
ATOM 2140 N N . ILE A 1 288 ? -15.825 -5.018 17.616 1.00 89.62 288 ILE A N 1
ATOM 2141 C CA . ILE A 1 288 ? -15.791 -5.435 19.010 1.00 89.62 288 ILE A CA 1
ATOM 2142 C C . ILE A 1 288 ? -17.065 -6.215 19.288 1.00 89.62 288 ILE A C 1
ATOM 2144 O O . ILE A 1 288 ? -18.147 -5.638 19.308 1.00 89.62 288 ILE A O 1
ATOM 2148 N N . ASP A 1 289 ? -16.919 -7.504 19.550 1.00 89.62 289 ASP A N 1
ATOM 2149 C CA . ASP A 1 289 ? -18.009 -8.383 19.955 1.00 89.62 289 ASP A CA 1
ATOM 2150 C C . ASP A 1 289 ? -17.881 -8.731 21.435 1.00 89.62 289 ASP A C 1
ATOM 2152 O O . ASP A 1 289 ? -16.805 -8.642 22.023 1.00 89.62 289 ASP A O 1
ATOM 2156 N N . CYS A 1 290 ? -18.965 -9.182 22.056 1.00 83.94 290 CYS A N 1
ATOM 2157 C CA . CYS A 1 290 ? -18.946 -9.622 23.445 1.00 83.94 290 CYS A CA 1
ATOM 2158 C C . CYS A 1 290 ? -19.591 -11.000 23.579 1.00 83.94 290 CYS A C 1
ATOM 2160 O O . CYS A 1 290 ? -20.572 -11.302 22.906 1.00 83.94 290 CYS A O 1
ATOM 2162 N N . ALA A 1 291 ? -19.066 -11.845 24.474 1.00 71.38 291 ALA A N 1
ATOM 2163 C CA . ALA A 1 291 ? -19.915 -12.911 25.010 1.00 71.38 291 ALA A CA 1
ATOM 2164 C C . ALA A 1 291 ? -20.964 -12.289 25.928 1.00 71.38 291 ALA A C 1
ATOM 2166 O O . ALA A 1 291 ? -20.646 -11.360 26.678 1.00 71.38 291 ALA A O 1
ATOM 2167 N N . GLU A 1 292 ? -22.176 -12.843 25.890 1.00 55.06 292 GLU A N 1
ATOM 2168 C CA . GLU A 1 292 ? -23.168 -12.587 26.925 1.00 55.06 292 GLU A CA 1
ATOM 2169 C C . GLU A 1 292 ? -22.545 -12.824 28.303 1.00 55.06 292 GLU A C 1
ATOM 2171 O O . GLU A 1 292 ? -21.711 -13.711 28.503 1.00 55.06 292 GLU A O 1
ATOM 2176 N N . THR A 1 293 ? -22.916 -11.930 29.209 1.00 51.31 293 THR A N 1
ATOM 2177 C CA . THR A 1 293 ? -22.473 -11.782 30.588 1.00 51.31 293 THR A CA 1
ATOM 2178 C C . THR A 1 293 ? -22.071 -13.118 31.215 1.00 51.31 293 THR A C 1
ATOM 2180 O O . THR A 1 293 ? -22.886 -14.034 31.310 1.00 51.31 293 THR A O 1
ATOM 2183 N N . LEU A 1 294 ? -20.840 -13.214 31.732 1.00 48.44 294 LEU A N 1
ATOM 2184 C CA . LEU A 1 294 ? -20.533 -14.198 32.773 1.00 48.44 294 LEU A CA 1
ATOM 2185 C C . LEU A 1 294 ? -21.369 -13.795 33.994 1.00 48.44 294 LEU A C 1
ATOM 2187 O O . LEU A 1 294 ? -20.949 -12.967 34.801 1.00 48.44 294 LEU A O 1
ATOM 2191 N N . GLN A 1 295 ? -22.610 -14.277 34.052 1.00 39.09 295 GLN A N 1
ATOM 2192 C CA . GLN A 1 295 ? -23.509 -14.012 35.160 1.00 39.09 295 GLN A CA 1
ATOM 2193 C C . GLN A 1 295 ? -22.920 -14.624 36.437 1.00 39.09 295 GLN A C 1
ATOM 2195 O O . GLN A 1 295 ? -22.851 -15.843 36.553 1.00 39.09 295 GLN A O 1
ATOM 2200 N N . ARG A 1 296 ? -22.621 -13.722 37.382 1.00 41.34 296 ARG A N 1
ATOM 2201 C CA . ARG A 1 296 ? -22.404 -13.907 38.830 1.00 41.34 296 ARG A CA 1
ATOM 2202 C C . ARG A 1 296 ? -21.068 -14.506 39.262 1.00 41.34 296 ARG A C 1
ATOM 2204 O O . ARG A 1 296 ? -20.862 -15.727 39.132 1.00 41.34 296 ARG A O 1
#

Sequence (296 aa):
MVKLNLRFCASARAVLLAVVFLAATAMLPAVGAPQFSSLQRPLSANDLPASLLNVCDAKAAGMGYYAGPIADAMLVLIELGVLSFDDFRDVSIGFCGLRAAGGPVGTTSCAEDIILLDSNYVGTGQELALAATLAHEMKHVRQHRQKRAAHGIQYCDSTRYRLDAPMLEAEADAFGDATARLALLGRSLEIHNGCAGPVHVHLETEKPIARAPADIGFHEIAAGKTIVWPGRTASSAALFHAWSKEVSPSIDGARNGQRVIIDGAPYFMSRARLSVQAPTRGPFRLTIDCAETLQR

Foldseek 3Di:
DDDDDDDDDDDDDDDDDDDDDDDDDDDDDDPDDPPPDPPDDAQAPVNDPVVQVVQQPPAFDAPPRHDPLLVLLVVLCVLLLQAHPVLRHQAGEGEGQQVVVVHDQKHADLQRNYIYGHPVCVDPPNSLVSSLRVQLRSLSSVVSVVQCVVPNSCSCVDPNCVVCVVVSNVVSNVRSVLSSVCSQAAFKEKEFEQEPAKKWKFKDFQDARPDDDPDSDIDIDGHGDMDTDPGHDGQQRIKMKIKDLFWAKAKPNHGPWDWDADPNGTITMDMDGGDDDHRDPHHRYIYIDTDHGPDD

Solvent-accessible surface area (backbone atoms only — not comparable to full-atom values): 17173 Å² total; per-residue (Å²): 145,82,90,83,87,81,84,86,78,88,84,78,93,81,91,78,90,87,91,76,89,81,90,77,92,73,94,69,83,84,70,78,71,79,80,75,70,95,76,75,71,82,72,40,48,77,70,50,56,67,76,56,49,64,71,35,68,83,52,53,35,48,77,93,60,49,57,67,64,57,49,53,25,51,49,53,35,33,39,59,12,71,41,47,74,76,74,43,57,80,32,28,44,24,58,24,63,32,53,86,72,74,48,54,66,56,31,40,26,63,85,73,37,34,37,42,31,25,49,75,49,74,45,88,94,25,61,62,62,43,31,16,50,50,47,19,39,52,44,45,40,54,51,34,55,54,45,28,72,75,64,36,83,64,30,69,81,32,73,62,39,68,68,45,42,67,60,54,48,55,53,17,51,56,46,12,54,53,42,37,51,36,75,60,51,30,37,46,35,35,43,33,28,66,24,92,53,59,36,37,37,38,78,49,57,84,62,74,39,90,64,60,60,92,70,90,54,80,42,78,38,52,47,71,36,71,46,71,49,93,42,40,45,46,26,81,39,30,37,37,38,34,32,19,75,74,37,44,33,16,52,74,82,47,74,61,58,39,82,46,74,60,96,88,39,69,29,24,31,16,65,44,67,45,74,71,80,60,64,46,96,63,59,49,78,43,43,32,39,49,57,79,57,87,78,130

Secondary structure (DSSP, 8-state):
-------------------S-----------------TT-----GGGS-HHHHHHHTT--B-TT---HHHHHHHHHHHHTTSS-GGGGTT-EEEEE-TGGGT--SEEE-TTT-EEEEEGGGGSTT-HHHHHHHHHHHHHHHHHHHHHHHHH-GGGGGSHHHHHHHHHHHHHHHHHHHHHHHHHHH-EEEEEEE-SSS-EEEEEEESS--S---S----EEE-TT-EEEEEEEE-GGGEEEEEEESSSEEEETTB---EEEEETTEEEEEEEEEPP--S--SS-EEEEEEEES----

Mean predicted aligned error: 13.68 Å

pLDDT: mean 73.33, std 21.23, range [26.59, 97.44]

Nearest PDB structures (foldseek):
  4qhi-assembly2_C  TM=5.552E-01  e=2.386E-02  Methanocaldococcus jannaschii DSM 2661
  7p23-assembly2_B  TM=7.132E-01  e=1.315E-01  Puccinia graminis f. sp. tritici CRL 75-36-700-3
  8exq-assembly1_B  TM=5.983E-01  e=8.076E-02  Staphylococcus aureus
  7p22-assembly2_B  TM=5.086E-01  e=4.453E-01  Amycolatopsis rifamycinica
  2gu9-assembly1_B  TM=2.470E-01  e=2.310E+00  Xanthomonas campestris